Protein AF-A0A453BN92-F1 (afdb_monomer_lite)

Structure (mmCIF, N/CA/C/O backbone):
data_AF-A0A453BN92-F1
#
_entry.id   AF-A0A453BN92-F1
#
loop_
_atom_site.group_PDB
_atom_site.id
_atom_site.type_symbol
_atom_site.label_atom_id
_atom_site.label_alt_id
_atom_site.label_comp_id
_atom_site.label_asym_id
_atom_site.label_entity_id
_atom_site.label_seq_id
_atom_site.pdbx_PDB_ins_code
_atom_site.Cartn_x
_atom_site.Cartn_y
_atom_site.Cartn_z
_atom_site.occupancy
_atom_site.B_iso_or_equiv
_atom_site.auth_seq_id
_atom_site.auth_comp_id
_atom_site.auth_asym_id
_atom_site.auth_atom_id
_atom_site.pdbx_PDB_model_num
ATOM 1 N N . MET A 1 1 ? 20.334 33.290 65.536 1.00 35.78 1 MET A N 1
ATOM 2 C CA . MET A 1 1 ? 21.584 33.692 64.853 1.00 35.78 1 MET A CA 1
ATOM 3 C C . MET A 1 1 ? 21.416 33.278 63.390 1.00 35.78 1 MET A C 1
ATOM 5 O O . MET A 1 1 ? 21.420 32.090 63.127 1.00 35.78 1 MET A O 1
ATOM 9 N N . LEU A 1 2 ? 20.754 34.119 62.585 1.00 35.25 2 LEU A N 1
ATOM 10 C CA . LEU A 1 2 ? 21.322 35.122 61.655 1.00 35.25 2 LEU A CA 1
ATOM 11 C C . LEU A 1 2 ? 21.732 34.510 60.296 1.00 35.25 2 LEU A C 1
ATOM 13 O O . LEU A 1 2 ? 22.733 33.810 60.218 1.00 35.25 2 LEU A O 1
ATOM 17 N N . GLN A 1 3 ? 20.969 34.823 59.237 1.00 43.06 3 GLN A N 1
ATOM 18 C CA . GLN A 1 3 ? 21.513 34.943 57.869 1.00 43.06 3 GLN A CA 1
ATOM 19 C C . GLN A 1 3 ? 22.319 36.257 57.759 1.00 43.06 3 GLN A C 1
ATOM 21 O O . GLN A 1 3 ? 22.113 37.130 58.613 1.00 43.06 3 GLN A O 1
ATOM 26 N N . PRO A 1 4 ? 23.214 36.435 56.757 1.00 55.16 4 PRO A N 1
ATOM 27 C CA . PRO A 1 4 ? 22.793 37.184 55.550 1.00 55.16 4 PRO A CA 1
ATOM 28 C C . PRO A 1 4 ? 23.533 36.886 54.207 1.00 55.16 4 PRO A C 1
ATOM 30 O O . PRO A 1 4 ? 24.729 36.621 54.170 1.00 55.16 4 PRO A O 1
ATOM 33 N N . GLU A 1 5 ? 22.767 36.972 53.110 1.00 37.72 5 GLU A N 1
ATOM 34 C CA . GLU A 1 5 ? 22.917 37.763 51.858 1.00 37.72 5 GLU A CA 1
ATOM 35 C C . GLU A 1 5 ? 24.276 38.068 51.144 1.00 37.72 5 GLU A C 1
ATOM 37 O O . GLU A 1 5 ? 25.206 38.642 51.703 1.00 37.72 5 GLU A O 1
ATOM 42 N N . LEU A 1 6 ? 24.202 37.908 49.803 1.00 35.81 6 LEU A N 1
ATOM 43 C CA . LEU A 1 6 ? 24.691 38.759 48.684 1.00 35.81 6 LEU A CA 1
ATOM 44 C C . LEU A 1 6 ? 26.083 38.604 47.985 1.00 35.81 6 LEU A C 1
ATOM 46 O O . LEU A 1 6 ? 27.118 39.059 48.463 1.00 35.81 6 LEU A O 1
ATOM 50 N N . ARG A 1 7 ? 25.976 38.284 46.671 1.00 33.84 7 ARG A N 1
ATOM 51 C CA . ARG A 1 7 ? 26.475 39.017 45.462 1.00 33.84 7 ARG A CA 1
ATOM 52 C C . ARG A 1 7 ? 27.712 38.504 44.679 1.00 33.84 7 ARG A C 1
ATOM 54 O O . ARG A 1 7 ? 28.842 38.677 45.115 1.00 33.84 7 ARG A O 1
ATOM 61 N N . ARG A 1 8 ? 27.482 38.107 43.408 1.00 39.41 8 ARG A N 1
ATOM 62 C CA . ARG A 1 8 ? 28.056 38.626 42.119 1.00 39.41 8 ARG A CA 1
ATOM 63 C C . ARG A 1 8 ? 27.490 37.782 40.949 1.00 39.41 8 ARG A C 1
ATOM 65 O O . ARG A 1 8 ? 27.624 36.572 40.975 1.00 39.41 8 ARG A O 1
ATOM 72 N N . ARG A 1 9 ? 26.602 38.316 40.094 1.00 38.00 9 ARG A N 1
ATOM 73 C CA . ARG A 1 9 ? 26.812 38.999 38.784 1.00 38.00 9 ARG A CA 1
ATOM 74 C C . ARG A 1 9 ? 27.490 38.160 37.678 1.00 38.00 9 ARG A C 1
ATOM 76 O O . ARG A 1 9 ? 28.675 37.882 37.779 1.00 38.00 9 ARG A O 1
ATOM 83 N N . GLY A 1 10 ? 26.741 37.952 36.587 1.00 33.75 10 GLY A N 1
ATOM 84 C CA . GLY A 1 10 ? 27.175 37.584 35.224 1.00 33.75 10 GLY A CA 1
ATOM 85 C C . GLY A 1 10 ? 25.979 36.993 34.455 1.00 33.75 10 GLY A C 1
ATOM 86 O O . GLY A 1 10 ? 25.596 35.875 34.758 1.00 33.75 10 GLY A O 1
ATOM 87 N N . GLN A 1 11 ? 25.132 37.801 33.803 1.00 35.31 11 GLN A N 1
ATOM 88 C CA . GLN A 1 11 ? 25.189 38.248 32.390 1.00 35.31 11 GLN A CA 1
ATOM 89 C C . GLN A 1 11 ? 24.887 37.146 31.354 1.00 35.31 11 GLN A C 1
ATOM 91 O O . GLN A 1 11 ? 25.507 36.092 31.378 1.00 35.31 11 GLN A O 1
ATOM 96 N N . GLY A 1 12 ? 23.954 37.460 30.445 1.00 31.89 12 GLY A N 1
ATOM 97 C CA . GLY A 1 12 ? 23.471 36.641 29.325 1.00 31.89 12 GLY A CA 1
ATOM 98 C C . GLY A 1 12 ? 21.942 36.714 29.245 1.00 31.89 12 GLY A C 1
ATOM 99 O O . GLY A 1 12 ? 21.264 35.838 29.762 1.00 31.89 12 GLY A O 1
ATOM 100 N N . GLU A 1 13 ? 21.368 37.895 29.000 1.00 37.66 13 GLU A N 1
ATOM 101 C CA . GLU A 1 13 ? 20.786 38.250 27.689 1.00 37.66 13 GLU A CA 1
ATOM 102 C C . GLU A 1 13 ? 19.809 37.184 27.180 1.00 37.66 13 GLU A C 1
ATOM 104 O O . GLU A 1 13 ? 20.194 36.134 26.676 1.00 37.66 13 GLU A O 1
ATOM 109 N N . GLY A 1 14 ? 18.519 37.474 27.369 1.00 32.84 14 GLY A N 1
ATOM 110 C CA . GLY A 1 14 ? 17.450 36.748 26.714 1.00 32.84 14 GLY A CA 1
ATOM 111 C C . GLY A 1 14 ? 17.424 37.129 25.244 1.00 32.84 14 GLY A C 1
ATOM 112 O O . GLY A 1 14 ? 17.328 38.313 24.923 1.00 32.84 14 GLY A O 1
ATOM 113 N N . ASP A 1 15 ? 17.472 36.118 24.388 1.00 30.86 15 ASP A N 1
ATOM 114 C CA . ASP A 1 15 ? 17.005 36.237 23.020 1.00 30.86 15 ASP A CA 1
ATOM 115 C C . ASP A 1 15 ? 15.709 35.438 22.902 1.00 30.86 15 ASP A C 1
ATOM 117 O O . ASP A 1 15 ? 15.638 34.237 23.186 1.00 30.86 15 ASP A O 1
ATOM 121 N N . ALA A 1 16 ? 14.651 36.174 22.598 1.00 34.38 16 ALA A N 1
ATOM 122 C CA . ALA A 1 16 ? 13.321 35.667 22.378 1.00 34.38 16 ALA A CA 1
ATOM 123 C C . ALA A 1 16 ? 13.129 35.512 20.873 1.00 34.38 16 ALA A C 1
ATOM 125 O O . ALA A 1 16 ? 13.230 36.483 20.134 1.00 34.38 16 ALA A O 1
ATOM 126 N N . GLY A 1 17 ? 12.719 34.318 20.454 1.00 31.55 17 GLY A N 1
ATOM 127 C CA . GLY A 1 17 ? 11.915 34.162 19.248 1.00 31.55 17 GLY A CA 1
ATOM 128 C C . GLY A 1 17 ? 12.678 33.836 17.969 1.00 31.55 17 GLY A C 1
ATOM 129 O O . GLY A 1 17 ? 13.011 34.710 17.185 1.00 31.55 17 GLY A O 1
ATOM 130 N N . ALA A 1 18 ? 12.765 32.540 17.684 1.00 28.27 18 ALA A N 1
ATOM 131 C CA . ALA A 1 18 ? 12.555 32.007 16.342 1.00 28.27 18 ALA A CA 1
ATOM 132 C C . ALA A 1 18 ? 12.118 30.545 16.494 1.00 28.27 18 ALA A C 1
ATOM 134 O O . ALA A 1 18 ? 12.933 29.629 16.558 1.00 28.27 18 ALA A O 1
ATOM 135 N N . SER A 1 19 ? 10.810 30.328 16.646 1.00 30.02 19 SER A N 1
ATOM 136 C CA . SER A 1 19 ? 10.238 29.009 16.385 1.00 30.02 19 SER A CA 1
ATOM 137 C C . SER A 1 19 ? 10.061 28.909 14.875 1.00 30.02 19 SER A C 1
ATOM 139 O O . SER A 1 19 ? 9.060 29.358 14.323 1.00 30.02 19 SER A O 1
ATOM 141 N N . ASP A 1 20 ? 11.070 28.363 14.198 1.00 27.94 20 ASP A N 1
ATOM 142 C CA . ASP A 1 20 ? 10.911 27.901 12.825 1.00 27.94 20 ASP A CA 1
ATOM 143 C C . ASP A 1 20 ? 9.974 26.693 12.854 1.00 27.94 20 ASP A C 1
ATOM 145 O O . ASP A 1 20 ? 10.359 25.551 13.114 1.00 27.94 20 ASP A O 1
ATOM 149 N N . GLY A 1 21 ? 8.693 26.984 12.634 1.00 29.22 21 GLY A N 1
ATOM 150 C CA . GLY A 1 21 ? 7.689 26.002 12.279 1.00 29.22 21 GLY A CA 1
ATOM 151 C C . GLY A 1 21 ? 8.061 25.382 10.939 1.00 29.22 21 GLY A C 1
ATOM 152 O O . GLY A 1 21 ? 7.652 25.863 9.885 1.00 29.22 21 GLY A O 1
ATOM 153 N N . ALA A 1 22 ? 8.827 24.294 10.982 1.00 29.44 22 ALA A N 1
ATOM 154 C CA . ALA A 1 22 ? 8.899 23.349 9.883 1.00 29.44 22 ALA A CA 1
ATOM 155 C C . ALA A 1 22 ? 7.505 22.724 9.737 1.00 29.44 22 ALA A C 1
ATOM 157 O O . ALA A 1 22 ? 7.140 21.795 10.457 1.00 29.44 22 ALA A O 1
ATOM 158 N N . GLY A 1 23 ? 6.699 23.326 8.861 1.00 27.70 23 GLY A N 1
ATOM 159 C CA . GLY A 1 23 ? 5.347 22.892 8.556 1.00 27.70 23 GLY A CA 1
ATOM 160 C C . GLY A 1 23 ? 5.319 21.410 8.205 1.00 27.70 23 GLY A C 1
ATOM 161 O O . GLY A 1 23 ? 6.049 20.947 7.326 1.00 27.70 23 GLY A O 1
ATOM 162 N N . SER A 1 24 ? 4.463 20.673 8.907 1.00 31.78 24 SER A N 1
ATOM 163 C CA . SER A 1 24 ? 4.073 19.315 8.552 1.00 31.78 24 SER A CA 1
ATOM 164 C C . SER A 1 24 ? 3.681 19.275 7.068 1.00 31.78 24 SER A C 1
ATOM 166 O O . SER A 1 24 ? 2.954 20.167 6.619 1.00 31.78 24 SER A O 1
ATOM 168 N N . PRO A 1 25 ? 4.137 18.284 6.281 1.00 40.53 25 PRO A N 1
ATOM 169 C CA . PRO A 1 25 ? 3.793 18.193 4.872 1.00 40.53 25 PRO A CA 1
ATOM 170 C C . PRO A 1 25 ? 2.322 17.787 4.765 1.00 40.53 25 PRO A C 1
ATOM 172 O O . PRO A 1 25 ? 1.979 16.607 4.774 1.00 40.53 25 PRO A O 1
ATOM 175 N N . GLN A 1 26 ? 1.441 18.782 4.711 1.00 43.69 26 GLN A N 1
ATOM 176 C CA . GLN A 1 26 ? 0.034 18.589 4.397 1.00 43.69 26 GLN A CA 1
ATOM 177 C C . GLN A 1 26 ? -0.040 18.019 2.977 1.00 43.69 26 GLN A C 1
ATOM 179 O O . GLN A 1 26 ? 0.439 18.638 2.022 1.00 43.69 26 GLN A O 1
ATOM 184 N N . GLY A 1 27 ? -0.581 16.806 2.839 1.00 45.44 27 GLY A N 1
ATOM 185 C CA . GLY A 1 27 ? -0.797 16.169 1.543 1.00 45.44 27 GLY A CA 1
ATOM 186 C C . GLY A 1 27 ? -1.647 17.085 0.668 1.00 45.44 27 GLY A C 1
ATOM 187 O O . GLY A 1 27 ? -2.802 17.357 0.981 1.00 45.44 27 GLY A O 1
ATOM 188 N N . SER A 1 28 ? -1.064 17.626 -0.402 1.00 46.69 28 SER A N 1
ATOM 189 C CA . SER A 1 28 ? -1.785 18.565 -1.258 1.00 46.69 28 SER A CA 1
ATOM 190 C C . SER A 1 28 ? -2.970 17.858 -1.942 1.00 46.69 28 SER A C 1
ATOM 192 O O . SER A 1 28 ? -2.826 16.697 -2.346 1.00 46.69 28 SER A O 1
ATOM 194 N N . PRO A 1 29 ? -4.109 18.541 -2.171 1.00 53.50 29 PRO A N 1
ATOM 195 C CA . PRO A 1 29 ? -5.254 17.989 -2.912 1.00 53.50 29 PRO A CA 1
ATOM 196 C C . PRO A 1 29 ? -4.892 17.396 -4.289 1.00 53.50 29 PRO A C 1
ATOM 198 O O . PRO A 1 29 ? -5.576 16.513 -4.806 1.00 53.50 29 PRO A O 1
ATOM 201 N N . GLU A 1 30 ? -3.786 17.853 -4.880 1.00 54.09 30 GLU A N 1
ATOM 202 C CA . GLU A 1 30 ? -3.207 17.325 -6.120 1.00 54.09 30 GLU A CA 1
ATOM 203 C C . GLU A 1 30 ? -2.671 15.891 -5.982 1.00 54.09 30 GLU A C 1
ATOM 205 O O . GLU A 1 30 ? -2.790 15.091 -6.909 1.00 54.09 30 GLU A O 1
ATOM 210 N N . THR A 1 31 ? -2.116 15.529 -4.824 1.00 53.25 31 THR A N 1
ATOM 211 C CA . THR A 1 31 ? -1.597 14.175 -4.567 1.00 53.25 31 THR A CA 1
ATOM 212 C C . THR A 1 31 ? -2.736 13.159 -4.564 1.00 53.25 31 THR A C 1
ATOM 214 O O . THR A 1 31 ? -2.644 12.121 -5.217 1.00 53.25 31 THR A O 1
ATOM 217 N N . ILE A 1 32 ? -3.851 13.500 -3.918 1.00 54.31 32 ILE A N 1
ATOM 218 C CA . ILE A 1 32 ? -5.050 12.658 -3.843 1.00 54.31 32 ILE A CA 1
ATOM 219 C C . ILE A 1 32 ? -5.653 12.443 -5.238 1.00 54.31 32 ILE A C 1
ATOM 221 O O . ILE A 1 32 ? -5.944 11.311 -5.625 1.00 54.31 32 ILE A O 1
ATOM 225 N N . LYS A 1 33 ? -5.764 13.509 -6.044 1.00 53.19 33 LYS A N 1
ATOM 226 C CA . LYS A 1 33 ? -6.227 13.403 -7.438 1.00 53.19 33 LYS A CA 1
ATOM 227 C C . LYS A 1 33 ? -5.336 12.489 -8.281 1.00 53.19 33 LYS A C 1
ATOM 229 O O . LYS A 1 33 ? -5.859 11.713 -9.076 1.00 53.19 33 LYS A O 1
ATOM 234 N N . ARG A 1 34 ? -4.011 12.548 -8.102 1.00 57.41 34 ARG A N 1
ATOM 235 C CA . ARG A 1 34 ? -3.052 11.686 -8.819 1.00 57.41 34 ARG A CA 1
ATOM 236 C C . ARG A 1 34 ? -3.165 10.225 -8.404 1.00 57.41 34 ARG A C 1
ATOM 238 O O . ARG A 1 34 ? -3.180 9.361 -9.271 1.00 57.41 34 ARG A O 1
ATOM 245 N N . VAL A 1 35 ? -3.302 9.958 -7.108 1.00 53.66 35 VAL A N 1
ATOM 246 C CA . VAL A 1 35 ? -3.518 8.608 -6.564 1.00 53.66 35 VAL A CA 1
ATOM 247 C C . VAL A 1 35 ? -4.820 8.011 -7.094 1.00 53.66 35 VAL A C 1
ATOM 249 O O . VAL A 1 35 ? -4.825 6.895 -7.600 1.00 53.66 35 VAL A O 1
ATOM 252 N N . ARG A 1 36 ? -5.913 8.780 -7.068 1.00 56.66 36 ARG A N 1
ATOM 253 C CA . ARG A 1 36 ? -7.206 8.359 -7.622 1.00 56.66 36 ARG A CA 1
ATOM 254 C C . ARG A 1 36 ? -7.150 8.127 -9.129 1.00 56.66 36 ARG A C 1
ATOM 256 O O . ARG A 1 36 ? -7.802 7.212 -9.622 1.00 56.66 36 ARG A O 1
ATOM 263 N N . GLY A 1 37 ? -6.381 8.955 -9.838 1.00 52.44 37 GLY A N 1
ATOM 264 C CA . GLY A 1 37 ? -6.031 8.731 -11.233 1.00 52.44 37 GLY A CA 1
ATOM 265 C C . GLY A 1 37 ? -5.390 7.360 -11.396 1.00 52.44 37 GLY A C 1
ATOM 266 O O . GLY A 1 37 ? -5.964 6.518 -12.059 1.00 52.44 37 GLY A O 1
ATOM 267 N N . LEU A 1 38 ? -4.273 7.107 -10.713 1.00 53.03 38 LEU A N 1
ATOM 268 C CA . LEU A 1 38 ? -3.477 5.880 -10.835 1.00 53.03 38 LEU A CA 1
ATOM 269 C C . LEU A 1 38 ? -4.205 4.585 -10.432 1.00 53.03 38 LEU A C 1
ATOM 271 O O . LEU A 1 38 ? -3.872 3.538 -10.973 1.00 53.03 38 LEU A O 1
ATOM 275 N N . LEU A 1 39 ? -5.164 4.639 -9.502 1.00 53.62 39 LEU A N 1
ATOM 276 C CA . LEU A 1 39 ? -5.759 3.440 -8.890 1.00 53.62 39 LEU A CA 1
ATOM 277 C C . LEU A 1 39 ? -7.108 2.990 -9.478 1.00 53.62 39 LEU A C 1
ATOM 279 O O . LEU A 1 39 ? -7.603 1.933 -9.095 1.00 53.62 39 LEU A O 1
ATOM 283 N N . GLY A 1 40 ? -7.704 3.740 -10.412 1.00 40.69 40 GLY A N 1
ATOM 284 C CA . GLY A 1 40 ? -8.964 3.358 -11.065 1.00 40.69 40 GLY A CA 1
ATOM 285 C C . GLY A 1 40 ? -10.187 3.296 -10.125 1.00 40.69 40 GLY A C 1
ATOM 286 O O . GLY A 1 40 ? -10.098 3.231 -8.901 1.00 40.69 40 GLY A O 1
ATOM 287 N N . ARG A 1 41 ? -11.403 3.359 -10.687 1.00 37.47 41 ARG A N 1
ATOM 288 C CA . ARG A 1 41 ? -12.649 3.261 -9.901 1.00 37.47 41 ARG A CA 1
ATOM 289 C C . ARG A 1 41 ? -12.980 1.793 -9.626 1.00 37.47 41 ARG A C 1
ATOM 291 O O . ARG A 1 41 ? -13.574 1.141 -10.483 1.00 37.47 41 ARG A O 1
ATOM 298 N N . SER A 1 42 ? -12.678 1.300 -8.426 1.00 37.19 42 SER A N 1
ATOM 299 C CA . SER A 1 42 ? -13.239 0.029 -7.957 1.00 37.19 42 SER A CA 1
ATOM 300 C C . SER A 1 42 ? -14.762 0.171 -7.811 1.00 37.19 42 SER A C 1
ATOM 302 O O . SER A 1 42 ? -15.259 1.057 -7.108 1.00 37.19 42 SER A O 1
ATOM 304 N N . ARG A 1 43 ? -15.532 -0.636 -8.552 1.00 34.03 43 ARG A N 1
ATOM 305 C CA . ARG A 1 43 ? -16.993 -0.684 -8.409 1.00 34.03 43 ARG A CA 1
ATOM 306 C C . ARG A 1 43 ? -17.315 -1.356 -7.077 1.00 34.03 43 ARG A C 1
ATOM 308 O O . ARG A 1 43 ? -16.850 -2.458 -6.821 1.00 34.03 43 ARG A O 1
ATOM 315 N N . ARG A 1 44 ? -18.148 -0.702 -6.261 1.00 32.06 44 ARG A N 1
ATOM 316 C CA . ARG A 1 44 ? -18.657 -1.239 -4.992 1.00 32.06 44 ARG A CA 1
ATOM 317 C C . ARG A 1 44 ? -19.319 -2.602 -5.215 1.00 32.06 44 ARG A C 1
ATOM 319 O O . ARG A 1 44 ? -20.358 -2.672 -5.871 1.00 32.06 44 ARG A O 1
ATOM 326 N N . GLN A 1 45 ? -18.769 -3.647 -4.608 1.00 25.70 45 GLN A N 1
ATOM 327 C CA . GLN A 1 45 ? -19.500 -4.873 -4.313 1.00 25.70 45 GLN A CA 1
ATOM 328 C C . GLN A 1 45 ? -19.075 -5.358 -2.917 1.00 25.70 45 GLN A C 1
ATOM 330 O O . GLN A 1 45 ? -17.876 -5.438 -2.660 1.00 25.70 45 GLN A O 1
ATOM 335 N N . PRO A 1 46 ? -20.018 -5.599 -1.987 1.00 32.06 46 PRO A N 1
ATOM 336 C CA . PRO A 1 46 ? -19.690 -6.071 -0.643 1.00 32.06 46 PRO A CA 1
ATOM 337 C C . PRO A 1 46 ? -19.192 -7.527 -0.687 1.00 32.06 46 PRO A C 1
ATOM 339 O O . PRO A 1 46 ? -19.578 -8.272 -1.596 1.00 32.06 46 PRO A O 1
ATOM 342 N N . PRO A 1 47 ? -18.361 -7.965 0.277 1.00 36.56 47 PRO A N 1
ATOM 343 C CA . PRO A 1 47 ? -17.724 -9.270 0.211 1.00 36.56 47 PRO A CA 1
ATOM 344 C C . PRO A 1 47 ? -18.737 -10.381 0.516 1.00 36.56 47 PRO A C 1
ATOM 346 O O . PRO A 1 47 ? -19.224 -10.524 1.636 1.00 36.56 47 PRO A O 1
ATOM 349 N N . HIS A 1 48 ? -19.026 -11.217 -0.482 1.00 30.42 48 HIS A N 1
ATOM 350 C CA . HIS A 1 48 ? -19.696 -12.500 -0.290 1.00 30.42 48 HIS A CA 1
ATOM 351 C C . HIS A 1 48 ? -18.815 -13.650 -0.804 1.00 30.42 48 HIS A C 1
ATOM 353 O O . HIS A 1 48 ? -18.744 -13.891 -2.003 1.00 30.42 48 HIS A O 1
ATOM 359 N N . ARG A 1 49 ? -18.266 -14.407 0.164 1.00 28.66 49 ARG A N 1
ATOM 360 C CA . ARG A 1 49 ? -17.721 -15.785 0.107 1.00 28.66 49 ARG A CA 1
ATOM 361 C C . ARG A 1 49 ? -16.438 -16.061 -0.707 1.00 28.66 49 ARG A C 1
ATOM 363 O O . ARG A 1 49 ? -16.134 -15.358 -1.661 1.00 28.66 49 ARG A O 1
ATOM 370 N N . PRO A 1 50 ? -15.668 -17.097 -0.298 1.00 30.03 50 PRO A N 1
ATOM 371 C CA . PRO A 1 50 ? -14.263 -17.228 -0.658 1.00 30.03 50 PRO A CA 1
ATOM 372 C C . PRO A 1 50 ? -14.112 -17.768 -2.079 1.00 30.03 50 PRO A C 1
ATOM 374 O O . PRO A 1 50 ? -14.607 -18.850 -2.407 1.00 30.03 50 PRO A O 1
ATOM 377 N N . ALA A 1 51 ? -13.399 -17.016 -2.914 1.00 30.89 51 ALA A N 1
ATOM 378 C CA . ALA A 1 51 ? -12.882 -17.524 -4.171 1.00 30.89 51 ALA A CA 1
ATOM 379 C C . ALA A 1 51 ? -11.712 -18.466 -3.863 1.00 30.89 51 ALA A C 1
ATOM 381 O O . ALA A 1 51 ? -10.772 -18.121 -3.152 1.00 30.89 51 ALA A O 1
ATOM 382 N N . GLN A 1 52 ? -11.825 -19.687 -4.370 1.00 26.19 52 GLN A N 1
ATOM 383 C CA . GLN A 1 52 ? -10.832 -20.740 -4.237 1.00 26.19 52 GLN A CA 1
ATOM 384 C C . GLN A 1 52 ? -9.502 -20.283 -4.847 1.00 26.19 52 GLN A C 1
ATOM 386 O O . GLN A 1 52 ? -9.462 -19.802 -5.978 1.00 26.19 52 GLN A O 1
ATOM 391 N N . ASN A 1 53 ? -8.427 -20.462 -4.080 1.00 31.14 53 ASN A N 1
ATOM 392 C CA . ASN A 1 53 ? -7.049 -20.250 -4.502 1.00 31.14 53 ASN A CA 1
ATOM 393 C C . ASN A 1 53 ? -6.762 -20.971 -5.827 1.00 31.14 53 ASN A C 1
ATOM 395 O O . ASN A 1 53 ? -6.752 -22.201 -5.880 1.00 31.14 53 ASN A O 1
ATOM 399 N N . ALA A 1 54 ? -6.454 -20.199 -6.867 1.00 26.81 54 ALA A N 1
ATOM 400 C CA . ALA A 1 54 ? -5.747 -20.672 -8.047 1.00 26.81 54 ALA A CA 1
ATOM 401 C C . ALA A 1 54 ? -4.377 -19.982 -8.074 1.00 26.81 54 ALA A C 1
ATOM 403 O O . ALA A 1 54 ? -4.273 -18.769 -7.904 1.00 26.81 54 ALA A O 1
ATOM 404 N N . GLY A 1 55 ? -3.331 -20.799 -8.176 1.00 27.27 55 GLY A N 1
ATOM 405 C CA . GLY A 1 55 ? -1.958 -20.460 -7.833 1.00 27.27 55 GLY A CA 1
ATOM 406 C C . GLY A 1 55 ? -1.351 -19.280 -8.588 1.00 27.27 55 GLY A C 1
ATOM 407 O O . GLY A 1 55 ? -1.454 -19.171 -9.803 1.00 27.27 55 GLY A O 1
ATOM 408 N N . LEU A 1 56 ? -0.592 -18.480 -7.844 1.00 30.77 56 LEU A N 1
ATOM 409 C CA . LEU A 1 56 ? 0.522 -17.695 -8.367 1.00 30.77 56 LEU A CA 1
ATOM 410 C C . LEU A 1 56 ? 1.741 -17.937 -7.469 1.00 30.77 56 LEU A C 1
ATOM 412 O O . LEU A 1 56 ? 2.260 -17.046 -6.806 1.00 30.77 56 LEU A O 1
ATOM 416 N N . ALA A 1 57 ? 2.178 -19.196 -7.435 1.00 27.50 57 ALA A N 1
ATOM 417 C CA . ALA A 1 57 ? 3.558 -19.531 -7.130 1.00 27.50 57 ALA A CA 1
ATOM 418 C C . ALA A 1 57 ? 4.281 -19.666 -8.475 1.00 27.50 57 ALA A C 1
ATOM 420 O O . ALA A 1 57 ? 3.885 -20.483 -9.299 1.00 27.50 57 ALA A O 1
ATOM 421 N N . GLN A 1 58 ? 5.320 -18.853 -8.676 1.00 27.38 58 GLN A N 1
ATOM 422 C CA . GLN A 1 58 ? 6.290 -18.970 -9.771 1.00 27.38 58 GLN A CA 1
ATOM 423 C C . GLN A 1 58 ? 5.687 -18.884 -11.185 1.00 27.38 58 GLN A C 1
ATOM 425 O O . GLN A 1 58 ? 5.726 -19.833 -11.960 1.00 27.38 58 GLN A O 1
ATOM 430 N N . GLY A 1 59 ? 5.170 -17.707 -11.548 1.00 25.97 59 GLY A N 1
ATOM 431 C CA . GLY A 1 59 ? 5.073 -17.348 -12.960 1.00 25.97 59 GLY A CA 1
A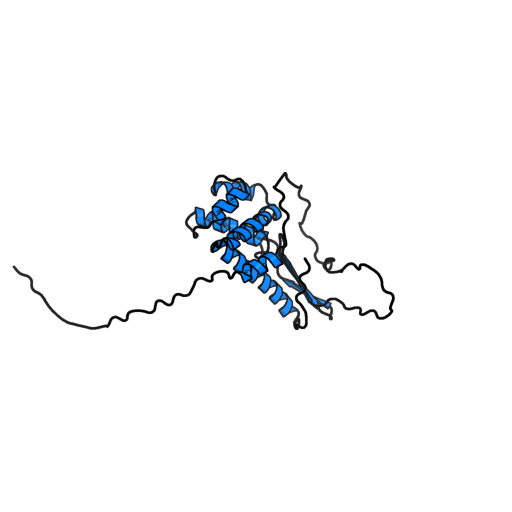TOM 432 C C . GLY A 1 59 ? 6.480 -17.109 -13.500 1.00 25.97 59 GLY A C 1
ATOM 433 O O . GLY A 1 59 ? 7.183 -16.217 -13.023 1.00 25.97 59 GLY A O 1
ATOM 434 N N . ASP A 1 60 ? 6.905 -17.934 -14.447 1.00 25.48 60 ASP A N 1
ATOM 435 C CA . ASP A 1 60 ? 8.104 -17.709 -15.240 1.00 25.48 60 ASP A CA 1
ATOM 436 C C . ASP A 1 60 ? 7.883 -16.431 -16.071 1.00 25.48 60 ASP A C 1
ATOM 438 O O . ASP A 1 60 ? 7.211 -16.443 -17.096 1.00 25.48 60 ASP A O 1
ATOM 442 N N . PHE A 1 61 ? 8.380 -15.285 -15.593 1.00 33.28 61 PHE A N 1
ATOM 443 C CA . PHE A 1 61 ? 8.348 -14.007 -16.327 1.00 33.28 61 PHE A CA 1
ATOM 444 C C . PHE A 1 61 ? 9.456 -13.956 -17.402 1.00 33.28 61 PHE A C 1
ATOM 446 O O . PHE A 1 61 ? 10.074 -12.912 -17.614 1.00 33.28 61 PHE A O 1
ATOM 453 N N . SER A 1 62 ? 9.765 -15.104 -18.015 1.00 26.09 62 SER A N 1
ATOM 454 C CA . SER A 1 62 ? 10.675 -15.262 -19.155 1.00 26.09 62 SER A CA 1
ATOM 455 C C . SER A 1 62 ? 9.984 -14.953 -20.492 1.00 26.09 62 SER A C 1
ATOM 457 O O . SER A 1 62 ? 10.658 -14.702 -21.490 1.00 26.09 62 SER A O 1
ATOM 459 N N . GLU A 1 63 ? 8.650 -14.892 -20.500 1.00 27.47 63 GLU A N 1
ATOM 460 C CA . GLU A 1 63 ? 7.842 -14.416 -21.622 1.00 27.47 63 GLU A CA 1
ATOM 461 C C . GLU A 1 63 ? 7.591 -12.900 -21.470 1.00 27.47 63 GLU A C 1
ATOM 463 O O . GLU A 1 63 ? 7.146 -12.456 -20.403 1.00 27.47 63 GLU A O 1
ATOM 468 N N . PRO A 1 64 ? 7.868 -12.071 -22.497 1.00 29.42 64 PRO A N 1
ATOM 469 C CA . PRO A 1 64 ? 7.587 -10.641 -22.438 1.00 29.42 64 PRO A CA 1
ATOM 470 C C . PRO A 1 64 ? 6.092 -10.439 -22.188 1.00 29.42 64 PRO A C 1
ATOM 472 O O . PRO A 1 64 ? 5.273 -11.013 -22.902 1.00 29.42 64 PRO A O 1
ATOM 475 N N . CYS A 1 65 ? 5.741 -9.626 -21.183 1.00 29.38 65 CYS A N 1
ATOM 476 C CA . CYS A 1 65 ? 4.362 -9.273 -20.842 1.00 29.38 65 CYS A CA 1
ATOM 477 C C . CYS A 1 65 ? 3.510 -9.069 -22.109 1.00 29.38 65 CYS A C 1
ATOM 479 O O . CYS A 1 65 ? 3.620 -8.037 -22.773 1.00 29.38 65 CYS A O 1
ATOM 481 N N . GLU A 1 66 ? 2.608 -10.012 -22.411 1.00 32.31 66 GLU A N 1
ATOM 482 C CA . GLU A 1 66 ? 1.627 -9.880 -23.503 1.00 32.31 66 GLU A CA 1
ATOM 483 C C . GLU A 1 66 ? 0.739 -8.626 -23.347 1.00 32.31 66 GLU A C 1
ATOM 485 O O . GLU A 1 66 ? 0.125 -8.163 -24.307 1.00 32.31 66 GLU A O 1
ATOM 490 N N . ALA A 1 67 ? 0.740 -8.003 -22.164 1.00 35.25 67 ALA A N 1
ATOM 491 C CA . ALA A 1 67 ? -0.053 -6.835 -21.795 1.00 35.25 67 ALA A CA 1
ATOM 492 C C . ALA A 1 67 ? 0.298 -5.509 -22.515 1.00 35.25 67 ALA A C 1
ATOM 494 O O . ALA A 1 67 ? -0.336 -4.495 -22.236 1.00 35.25 67 ALA A O 1
ATOM 495 N N . VAL A 1 68 ? 1.253 -5.481 -23.457 1.00 35.78 68 VAL A N 1
ATOM 496 C CA . VAL A 1 68 ? 1.482 -4.318 -24.350 1.00 35.78 68 VAL A CA 1
ATOM 497 C C . VAL A 1 68 ? 1.416 -4.711 -25.836 1.00 35.78 68 VAL A C 1
ATOM 499 O O . VAL A 1 68 ? 2.035 -4.091 -26.697 1.00 35.78 68 VAL A O 1
ATOM 502 N N . ARG A 1 69 ? 0.625 -5.727 -26.204 1.00 30.92 69 ARG A N 1
ATOM 503 C CA . ARG A 1 69 ? 0.104 -5.824 -27.579 1.00 30.92 69 ARG A CA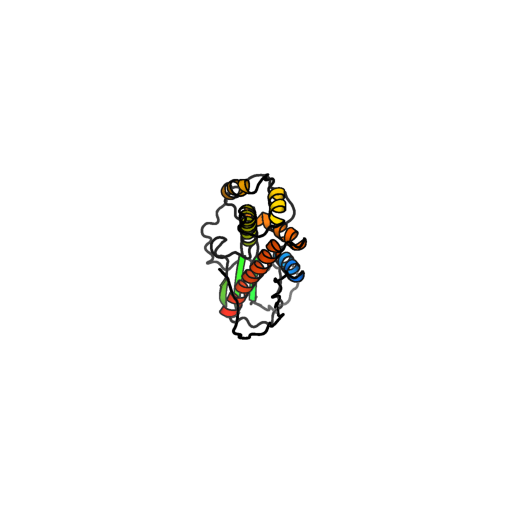 1
ATOM 504 C C . ARG A 1 69 ? -1.265 -5.164 -27.627 1.00 30.92 69 ARG A C 1
ATOM 506 O O . ARG A 1 69 ? -2.284 -5.809 -27.438 1.00 30.92 69 ARG A O 1
ATOM 513 N N . GLY A 1 70 ? -1.272 -3.856 -27.890 1.00 29.03 70 GLY A N 1
ATOM 514 C CA . GLY A 1 70 ? -2.494 -3.125 -28.211 1.00 29.03 70 GLY A CA 1
ATOM 515 C C . GLY A 1 70 ? -3.244 -3.831 -29.339 1.00 29.03 70 GLY A C 1
ATOM 516 O O . GLY A 1 70 ? -2.772 -3.902 -30.477 1.00 29.03 70 GLY A O 1
ATOM 517 N N . GLU A 1 71 ? -4.396 -4.397 -29.005 1.00 29.58 71 GLU A N 1
ATOM 518 C CA . GLU A 1 71 ? -5.226 -5.121 -29.948 1.00 29.58 71 GLU A CA 1
ATOM 519 C C . GLU A 1 71 ? -5.924 -4.121 -30.875 1.00 29.58 71 GLU A C 1
ATOM 521 O O . GLU A 1 71 ? -6.613 -3.191 -30.449 1.00 29.58 71 GLU A O 1
ATOM 526 N N . ARG A 1 72 ? -5.687 -4.286 -32.179 1.00 38.25 72 ARG A N 1
ATOM 527 C CA . ARG A 1 72 ? -6.276 -3.462 -33.236 1.00 38.25 72 ARG A CA 1
ATOM 528 C C . ARG A 1 72 ? -7.803 -3.532 -33.177 1.00 38.25 72 ARG A C 1
ATOM 530 O O . ARG A 1 72 ? -8.373 -4.620 -33.199 1.00 38.25 72 ARG A O 1
ATOM 537 N N . ARG A 1 73 ? -8.474 -2.389 -33.338 1.00 35.81 73 ARG A N 1
ATOM 538 C CA . ARG A 1 73 ? -9.827 -2.343 -33.916 1.00 35.81 73 ARG A CA 1
ATOM 539 C C . ARG A 1 73 ? -9.872 -1.432 -35.144 1.00 35.81 73 ARG A C 1
ATOM 541 O O . ARG A 1 73 ? -9.914 -0.220 -35.018 1.00 35.81 73 ARG A O 1
ATOM 548 N N . GLY A 1 74 ? -9.919 -2.075 -36.315 1.00 29.56 74 GLY A N 1
ATOM 549 C CA . GLY A 1 74 ? -10.745 -1.666 -37.460 1.00 29.56 74 GLY A CA 1
ATOM 550 C C . GLY A 1 74 ? -10.231 -0.594 -38.435 1.00 29.56 74 GLY A C 1
ATOM 551 O O . GLY A 1 74 ? -10.354 0.590 -38.171 1.00 29.56 74 GLY A O 1
ATOM 552 N N . GLY A 1 75 ? -9.852 -1.046 -39.641 1.00 31.12 75 GLY A N 1
ATOM 553 C CA . GLY A 1 75 ? -10.312 -0.455 -40.912 1.00 31.12 75 GLY A CA 1
ATOM 554 C C . GLY A 1 75 ? -9.492 0.674 -41.548 1.00 31.12 75 GLY A C 1
ATOM 555 O O . GLY A 1 75 ? -9.822 1.840 -41.381 1.00 31.12 75 GLY A O 1
ATOM 556 N N . GLY A 1 76 ? -8.516 0.331 -42.398 1.00 27.47 76 GLY A N 1
ATOM 557 C CA . GLY A 1 76 ? -7.905 1.289 -43.329 1.00 27.47 76 GLY A CA 1
ATOM 558 C C . GLY A 1 76 ? -6.691 0.728 -44.069 1.00 27.47 76 GLY A C 1
ATOM 559 O O . GLY A 1 76 ? -5.615 0.591 -43.501 1.00 27.47 76 GLY A O 1
ATOM 560 N N . THR A 1 77 ? -6.875 0.372 -45.338 1.00 37.06 77 THR A N 1
ATOM 561 C CA . THR A 1 77 ? -5.850 -0.100 -46.283 1.00 37.06 77 THR A CA 1
ATOM 562 C C . THR A 1 77 ? -4.835 0.990 -46.641 1.00 37.06 77 THR A C 1
ATOM 564 O O . THR A 1 77 ? -5.206 2.001 -47.230 1.00 37.06 77 THR A O 1
ATOM 567 N N . GLY A 1 78 ? -3.549 0.732 -46.386 1.00 29.66 78 GLY A N 1
ATOM 568 C CA . GLY A 1 78 ? -2.424 1.464 -46.974 1.00 29.66 78 GLY A CA 1
ATOM 569 C C . GLY A 1 78 ? -1.079 0.785 -46.656 1.00 29.66 78 GLY A C 1
ATOM 570 O O . GLY A 1 78 ? -0.846 0.449 -45.494 1.00 29.66 78 GLY A O 1
ATOM 571 N N . PRO A 1 79 ? -0.181 0.550 -47.634 1.00 36.03 79 PRO A N 1
ATOM 572 C CA . PRO A 1 79 ? 1.140 -0.013 -47.389 1.00 36.03 79 PRO A CA 1
ATOM 573 C C . PRO A 1 79 ? 2.100 1.121 -47.007 1.00 36.03 79 PRO A C 1
ATOM 575 O O . PRO A 1 79 ? 2.861 1.625 -47.822 1.00 36.03 79 PRO A O 1
ATOM 578 N N . SER A 1 80 ? 2.038 1.554 -45.754 1.00 36.94 80 SER A N 1
ATOM 579 C CA . SER A 1 80 ? 3.119 2.303 -45.108 1.00 36.94 80 SER A CA 1
ATOM 580 C C . SER A 1 80 ? 3.094 1.920 -43.636 1.00 36.94 80 SER A C 1
ATOM 582 O O . SER A 1 80 ? 2.551 2.613 -42.780 1.00 36.94 80 SER A O 1
ATOM 584 N N . GLY A 1 81 ? 3.554 0.696 -43.373 1.00 31.08 81 GLY A N 1
ATOM 585 C CA . GLY A 1 81 ? 3.641 0.142 -42.033 1.00 31.08 81 GLY A CA 1
ATOM 586 C C . GLY A 1 81 ? 4.767 0.826 -41.277 1.00 31.08 81 GLY A C 1
ATOM 587 O O . GLY A 1 81 ? 5.907 0.368 -41.320 1.00 31.08 81 GLY A O 1
ATOM 588 N N . THR A 1 82 ? 4.454 1.895 -40.551 1.00 35.16 82 THR A N 1
ATOM 589 C CA . THR A 1 82 ? 5.242 2.271 -39.382 1.00 35.16 82 THR A CA 1
ATOM 590 C C . THR A 1 82 ? 5.127 1.123 -38.382 1.00 35.16 82 THR A C 1
ATOM 592 O O . THR A 1 82 ? 4.209 1.039 -37.572 1.00 35.16 82 THR A O 1
ATOM 595 N N . MET A 1 83 ? 6.072 0.187 -38.469 1.00 36.06 83 MET A N 1
ATOM 596 C CA . MET A 1 83 ? 6.357 -0.809 -37.441 1.00 36.06 83 MET A CA 1
ATOM 597 C C . MET A 1 83 ? 6.978 -0.084 -36.239 1.00 36.06 83 MET A C 1
ATOM 599 O O . MET A 1 83 ? 8.145 -0.274 -35.906 1.00 36.06 83 MET A O 1
ATOM 603 N N . GLY A 1 84 ? 6.226 0.835 -35.635 1.00 38.12 84 GLY A N 1
ATOM 604 C CA . GLY A 1 84 ? 6.625 1.488 -34.405 1.00 38.12 84 GLY A CA 1
ATOM 605 C C . GLY A 1 84 ? 6.526 0.456 -33.300 1.00 38.12 84 GLY A C 1
ATOM 606 O O . GLY A 1 84 ? 5.458 0.274 -32.724 1.00 38.12 84 GLY A O 1
ATOM 607 N N . LYS A 1 85 ? 7.625 -0.253 -33.023 1.00 49.59 85 LYS A N 1
ATOM 608 C CA . LYS A 1 85 ? 7.812 -0.866 -31.710 1.00 49.59 85 LYS A CA 1
ATOM 609 C C . LYS A 1 85 ? 7.499 0.240 -30.695 1.00 49.59 85 LYS A C 1
ATOM 611 O O . LYS A 1 85 ? 8.056 1.335 -30.794 1.00 49.59 85 LYS A O 1
ATOM 616 N N . LEU A 1 86 ? 6.536 0.008 -29.807 1.00 53.19 86 LEU A N 1
ATOM 617 C CA . LEU A 1 86 ? 6.347 0.910 -28.678 1.00 53.19 86 LEU A CA 1
ATOM 618 C C . LEU A 1 86 ? 7.698 0.926 -27.948 1.00 53.19 86 LEU A C 1
ATOM 620 O O . LEU A 1 86 ? 8.283 -0.136 -27.754 1.00 53.19 86 LEU A O 1
ATOM 624 N N . HIS A 1 87 ? 8.209 2.104 -27.592 1.00 75.00 87 HIS A N 1
ATOM 625 C CA . HIS A 1 87 ? 9.381 2.275 -26.726 1.00 75.00 87 HIS A CA 1
ATOM 626 C C . HIS A 1 87 ? 8.973 3.185 -25.583 1.00 75.00 87 HIS A C 1
ATOM 628 O O . HIS A 1 87 ? 8.372 4.230 -25.825 1.00 75.00 87 HIS A O 1
ATOM 634 N N . GLY A 1 88 ? 9.251 2.790 -24.347 1.00 85.00 88 GLY A N 1
ATOM 635 C CA . GLY A 1 88 ? 8.771 3.547 -23.200 1.00 85.00 88 GLY A CA 1
ATOM 636 C C . GLY A 1 88 ? 8.793 2.763 -21.903 1.00 85.00 88 GLY A C 1
ATOM 637 O O . GLY A 1 88 ? 9.414 1.707 -21.799 1.00 85.00 88 GLY A O 1
ATOM 638 N N . CYS A 1 89 ? 8.117 3.324 -20.906 1.00 87.69 89 CYS A N 1
ATOM 639 C CA . CYS A 1 89 ? 7.947 2.744 -19.584 1.00 87.69 89 CYS A CA 1
ATOM 640 C C . CYS A 1 89 ? 6.453 2.693 -19.264 1.00 87.69 89 CYS A C 1
ATOM 642 O O . CYS A 1 89 ? 5.761 3.700 -19.392 1.00 87.69 89 CYS A O 1
ATOM 644 N N . VAL A 1 90 ? 5.977 1.539 -18.811 1.00 91.69 90 VAL A N 1
ATOM 645 C CA . VAL A 1 90 ? 4.639 1.347 -18.254 1.00 91.69 90 VAL A CA 1
ATOM 646 C C . VAL A 1 90 ? 4.750 1.152 -16.745 1.00 91.69 90 VAL A C 1
ATOM 648 O O . VAL A 1 90 ? 5.685 0.516 -16.256 1.00 91.69 90 VAL A O 1
ATOM 651 N N . LEU A 1 91 ? 3.800 1.720 -16.006 1.00 93.06 91 LEU A N 1
ATOM 652 C CA . LEU A 1 91 ? 3.610 1.482 -14.581 1.00 93.06 91 LEU A CA 1
ATOM 653 C C . LEU A 1 91 ? 2.239 0.841 -14.393 1.00 93.06 91 LEU A C 1
ATOM 655 O O . LEU A 1 91 ? 1.233 1.414 -14.801 1.00 93.06 91 LEU A O 1
ATOM 659 N N . ILE A 1 92 ? 2.209 -0.320 -13.752 1.00 92.75 92 ILE A N 1
ATOM 660 C CA . ILE A 1 92 ? 0.986 -1.017 -13.365 1.00 92.75 92 ILE A CA 1
ATOM 661 C C . ILE A 1 92 ? 0.879 -0.924 -11.844 1.00 92.75 92 ILE A C 1
ATOM 663 O O . ILE A 1 92 ? 1.82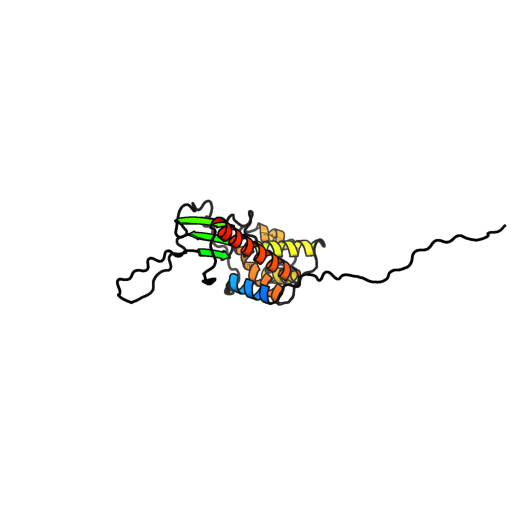7 -1.280 -11.142 1.00 92.75 92 ILE A O 1
ATOM 667 N N . ALA A 1 93 ? -0.265 -0.455 -11.346 1.00 90.38 93 ALA A N 1
ATOM 668 C CA . ALA A 1 93 ? -0.581 -0.376 -9.923 1.00 90.38 93 ALA A CA 1
ATOM 669 C C . ALA A 1 93 ? -1.998 -0.923 -9.684 1.00 90.38 93 ALA A C 1
ATOM 671 O O . ALA A 1 93 ? -2.988 -0.317 -10.081 1.00 90.38 93 ALA A O 1
ATOM 672 N N . GLY A 1 94 ? -2.078 -2.092 -9.056 1.00 91.50 94 GLY A N 1
ATOM 673 C CA . GLY A 1 94 ? -3.312 -2.771 -8.661 1.00 91.50 94 GLY A CA 1
ATOM 674 C C . GLY A 1 94 ? -3.127 -3.376 -7.274 1.00 91.50 94 GLY A C 1
ATOM 675 O O . GLY A 1 94 ? -2.591 -2.718 -6.386 1.00 91.50 94 GLY A O 1
ATOM 676 N N . THR A 1 95 ? -3.497 -4.642 -7.070 1.00 93.31 95 THR A N 1
ATOM 677 C CA . THR A 1 95 ? -3.163 -5.361 -5.823 1.00 93.31 95 THR A CA 1
ATOM 678 C C . THR A 1 95 ? -1.653 -5.408 -5.574 1.00 93.31 95 THR A C 1
ATOM 680 O O . THR A 1 95 ? -1.233 -5.268 -4.432 1.00 93.31 95 THR A O 1
ATOM 683 N N . GLY A 1 96 ? -0.854 -5.559 -6.635 1.00 93.38 96 GLY A N 1
ATOM 684 C CA . GLY A 1 96 ? 0.603 -5.391 -6.641 1.00 93.38 96 GLY A CA 1
ATOM 685 C C . GLY A 1 96 ? 1.027 -4.239 -7.556 1.00 93.38 96 GLY A C 1
ATOM 686 O O . GLY A 1 96 ? 0.178 -3.558 -8.138 1.00 93.38 96 GLY A O 1
ATOM 687 N N . THR A 1 97 ? 2.333 -4.038 -7.714 1.00 93.19 97 THR A N 1
ATOM 688 C CA . THR A 1 97 ? 2.877 -2.947 -8.540 1.00 93.19 97 THR A CA 1
ATOM 689 C C . THR A 1 97 ? 4.062 -3.421 -9.358 1.00 93.19 97 THR A C 1
ATOM 691 O O . THR A 1 97 ? 4.916 -4.116 -8.831 1.00 93.19 97 THR A O 1
ATOM 694 N N . ILE A 1 98 ? 4.180 -2.982 -10.611 1.00 94.75 98 ILE A N 1
ATOM 695 C CA . ILE A 1 98 ? 5.390 -3.180 -11.417 1.00 94.75 98 ILE A CA 1
ATOM 696 C C . ILE A 1 98 ? 5.616 -2.006 -12.373 1.00 94.75 98 ILE A C 1
ATOM 698 O O . ILE A 1 98 ? 4.685 -1.518 -13.010 1.00 94.75 98 ILE A O 1
ATOM 702 N N . ALA A 1 99 ? 6.867 -1.565 -12.493 1.00 94.69 99 ALA A N 1
ATOM 703 C CA . ALA A 1 99 ? 7.324 -0.704 -13.576 1.00 94.69 99 ALA A CA 1
ATOM 704 C C . ALA A 1 99 ? 8.126 -1.543 -14.576 1.00 94.69 99 ALA A C 1
ATOM 706 O O . ALA A 1 99 ? 9.030 -2.283 -14.179 1.00 94.69 99 ALA A O 1
ATOM 707 N N . TYR A 1 100 ? 7.815 -1.416 -15.862 1.00 94.44 100 TYR A N 1
ATOM 708 C CA . TYR A 1 100 ? 8.463 -2.162 -16.938 1.00 94.44 100 TYR A CA 1
ATOM 709 C C . TYR A 1 100 ? 8.774 -1.243 -18.110 1.00 94.44 100 TYR A C 1
ATOM 711 O O . TYR A 1 100 ? 7.953 -0.402 -18.463 1.00 94.44 100 TYR A O 1
ATOM 719 N N . GLY A 1 101 ? 9.941 -1.390 -18.725 1.00 92.62 101 GLY A N 1
ATOM 720 C CA . GLY A 1 101 ? 10.322 -0.569 -19.865 1.00 92.62 101 GLY A CA 1
ATOM 721 C C . GLY A 1 101 ? 11.103 -1.333 -20.914 1.00 92.62 101 GLY A C 1
ATOM 722 O O . GLY A 1 101 ? 11.738 -2.345 -20.620 1.00 92.62 101 GLY A O 1
ATOM 723 N N . PHE A 1 102 ? 11.045 -0.807 -22.132 1.00 91.81 102 PHE A N 1
ATOM 724 C CA . PHE A 1 102 ? 11.609 -1.407 -23.336 1.00 91.81 102 PHE A CA 1
ATOM 725 C C . PHE A 1 102 ? 12.125 -0.315 -24.283 1.00 91.81 102 PHE A C 1
ATOM 727 O O . PHE A 1 102 ? 11.493 0.732 -24.468 1.00 91.81 102 PHE A O 1
ATOM 734 N N . THR A 1 103 ? 13.291 -0.550 -24.880 1.00 87.62 103 THR A N 1
ATOM 735 C CA . THR A 1 103 ? 13.967 0.376 -25.802 1.00 87.62 103 THR A CA 1
ATOM 736 C C . THR A 1 103 ? 13.989 -0.156 -27.235 1.00 87.62 103 THR A C 1
ATOM 738 O O . THR A 1 103 ? 13.713 -1.326 -27.499 1.00 87.62 103 THR A O 1
ATOM 741 N N . SER A 1 104 ? 14.338 0.706 -28.195 1.00 83.25 104 SER A N 1
ATOM 742 C CA . SER A 1 104 ? 14.353 0.361 -29.625 1.00 83.25 104 SER A CA 1
ATOM 743 C C . SER A 1 104 ? 15.436 -0.613 -30.046 1.00 83.25 104 SER A C 1
ATOM 745 O O . SER A 1 104 ? 15.238 -1.391 -30.984 1.00 83.25 104 SER A O 1
ATOM 747 N N . ASP A 1 105 ? 16.532 -0.630 -29.298 1.00 85.38 105 ASP A N 1
ATOM 748 C CA . ASP A 1 105 ? 17.608 -1.608 -29.379 1.00 85.38 105 ASP A CA 1
ATOM 749 C C . ASP A 1 105 ? 17.300 -2.920 -28.629 1.00 85.38 105 ASP A C 1
ATOM 751 O O . ASP A 1 105 ? 18.147 -3.807 -28.595 1.00 85.38 105 ASP A O 1
ATOM 755 N N . GLY A 1 106 ? 16.089 -3.084 -28.077 1.00 85.38 106 GLY A N 1
ATOM 756 C CA . GLY A 1 106 ? 15.630 -4.334 -27.465 1.00 85.38 106 GLY A CA 1
ATOM 757 C C . GLY A 1 106 ? 16.120 -4.571 -26.035 1.00 85.38 106 GLY A C 1
ATOM 758 O O . GLY A 1 106 ? 16.066 -5.703 -25.563 1.00 85.38 106 GLY A O 1
ATOM 759 N N . ARG A 1 107 ? 16.606 -3.534 -25.338 1.00 90.19 107 ARG A N 1
ATOM 760 C CA . ARG A 1 107 ? 16.895 -3.622 -23.901 1.00 90.19 107 ARG A CA 1
ATOM 761 C C . ARG A 1 107 ? 15.601 -3.498 -23.111 1.00 90.19 107 ARG A C 1
ATOM 763 O O . ARG A 1 107 ? 14.704 -2.736 -23.470 1.00 90.19 107 ARG A O 1
ATOM 770 N N . GLU A 1 108 ? 15.554 -4.201 -21.989 1.00 93.62 108 GLU A N 1
ATOM 771 C CA . GLU A 1 108 ? 14.407 -4.221 -21.089 1.00 93.62 108 GLU A CA 1
ATOM 772 C C . GLU A 1 108 ? 14.866 -3.993 -19.650 1.00 93.62 108 GLU A C 1
ATOM 774 O O . GLU A 1 108 ? 15.982 -4.351 -19.262 1.00 93.62 108 GLU A O 1
ATOM 779 N N . ALA A 1 109 ? 14.019 -3.354 -18.848 1.00 94.12 109 ALA A N 1
ATOM 780 C CA . ALA A 1 109 ? 14.257 -3.190 -17.422 1.00 94.12 109 ALA A CA 1
ATOM 781 C C . ALA A 1 109 ? 12.942 -3.226 -16.652 1.00 94.12 109 ALA A C 1
ATOM 783 O O . ALA A 1 109 ? 11.918 -2.727 -17.117 1.00 94.12 109 ALA A O 1
ATOM 784 N N . ARG A 1 110 ? 13.007 -3.751 -15.426 1.00 94.19 110 ARG A N 1
ATOM 785 C CA . ARG A 1 110 ? 11.889 -3.758 -14.482 1.00 94.19 110 ARG A CA 1
ATOM 786 C C . ARG A 1 110 ? 12.276 -3.192 -13.121 1.00 94.19 110 ARG A C 1
ATOM 788 O O . ARG A 1 110 ? 13.448 -3.234 -12.731 1.00 94.19 110 ARG A O 1
ATOM 795 N N . ALA A 1 111 ? 11.291 -2.687 -12.394 1.00 94.38 111 ALA A N 1
ATOM 796 C CA . ALA A 1 111 ? 11.383 -2.321 -10.984 1.00 94.38 111 ALA A CA 1
ATOM 797 C C . ALA A 1 111 ? 10.046 -2.613 -10.283 1.00 94.38 111 ALA A C 1
ATOM 799 O O . ALA A 1 111 ? 9.009 -2.643 -10.944 1.00 94.38 111 ALA A O 1
ATOM 800 N N . ALA A 1 112 ? 10.082 -2.819 -8.962 1.00 93.56 112 ALA A N 1
ATOM 801 C CA . ALA A 1 112 ? 8.978 -3.416 -8.198 1.00 93.56 112 ALA A CA 1
ATOM 802 C C . ALA A 1 112 ? 8.572 -4.803 -8.752 1.00 93.56 112 ALA A C 1
ATOM 804 O O . ALA A 1 112 ? 9.366 -5.454 -9.439 1.00 93.56 112 ALA A O 1
ATOM 805 N N . GLY A 1 113 ? 7.383 -5.291 -8.407 1.00 90.38 113 GLY A N 1
ATOM 806 C CA . GLY A 1 113 ? 6.843 -6.567 -8.881 1.00 90.38 113 GLY A CA 1
ATOM 807 C C . GLY A 1 113 ? 7.451 -7.774 -8.175 1.00 90.38 113 GLY A C 1
ATOM 808 O O . GLY A 1 113 ? 7.394 -8.887 -8.690 1.00 90.38 113 GLY A O 1
ATOM 809 N N . ALA A 1 114 ? 8.070 -7.553 -7.013 1.00 90.12 114 ALA A N 1
ATOM 810 C CA . ALA A 1 114 ? 8.630 -8.611 -6.174 1.00 90.12 114 ALA A CA 1
ATOM 811 C C . ALA A 1 114 ? 7.595 -9.159 -5.173 1.00 90.12 114 ALA A C 1
ATOM 813 O O . ALA A 1 114 ? 7.893 -10.081 -4.414 1.00 90.12 114 ALA A O 1
ATOM 814 N N . GLY A 1 115 ? 6.384 -8.596 -5.177 1.00 87.56 115 GLY A N 1
ATOM 815 C CA . GLY A 1 115 ? 5.302 -8.954 -4.281 1.00 87.56 115 GLY A CA 1
ATOM 816 C C . GLY A 1 115 ? 5.250 -8.087 -3.017 1.00 87.56 115 GLY A C 1
ATOM 817 O O . GLY A 1 115 ? 6.138 -7.268 -2.745 1.00 87.56 115 GLY A O 1
ATOM 818 N N . PRO A 1 116 ? 4.204 -8.283 -2.201 1.00 86.56 116 PRO A N 1
ATOM 819 C CA . PRO A 1 116 ? 3.870 -7.399 -1.086 1.00 86.56 116 PRO A CA 1
ATOM 820 C C . PRO A 1 116 ? 4.882 -7.403 0.058 1.00 86.56 116 PRO A C 1
ATOM 822 O O . PRO A 1 116 ? 5.007 -6.415 0.771 1.00 86.56 116 PRO A O 1
ATOM 825 N N . VAL A 1 117 ? 5.610 -8.506 0.241 1.00 88.44 117 VAL A N 1
ATOM 826 C CA . VAL A 1 117 ? 6.627 -8.624 1.297 1.00 88.44 117 VAL A CA 1
ATOM 827 C C . VAL A 1 117 ? 7.907 -7.871 0.926 1.00 88.44 117 VAL A C 1
ATOM 829 O O . VAL A 1 117 ? 8.625 -7.404 1.806 1.00 88.44 117 VAL A O 1
ATOM 832 N N . LEU A 1 118 ? 8.210 -7.765 -0.371 1.00 88.69 118 LEU A N 1
ATOM 833 C CA . LEU A 1 118 ? 9.532 -7.364 -0.854 1.00 88.69 118 LEU A CA 1
ATOM 834 C C . LEU A 1 118 ? 9.603 -5.947 -1.425 1.00 88.69 118 LEU A C 1
ATOM 836 O O . LEU A 1 118 ? 10.712 -5.475 -1.670 1.00 88.69 118 LEU A O 1
ATOM 840 N N . GLY A 1 119 ? 8.483 -5.253 -1.637 1.00 78.12 119 GLY A N 1
ATOM 841 C CA . GLY A 1 119 ? 8.577 -3.866 -2.100 1.00 78.12 119 GLY A CA 1
ATOM 842 C C . GLY A 1 119 ? 7.386 -3.271 -2.828 1.00 78.12 119 GLY A C 1
ATOM 843 O O . GLY A 1 119 ? 7.491 -2.126 -3.259 1.00 78.12 119 GLY A O 1
ATOM 844 N N . ASP A 1 120 ? 6.261 -3.973 -2.974 1.00 88.75 120 ASP A N 1
ATOM 845 C CA . ASP A 1 120 ? 5.083 -3.423 -3.660 1.00 88.75 120 ASP A CA 1
ATOM 846 C C . ASP A 1 120 ? 4.321 -2.402 -2.776 1.00 88.75 120 ASP A C 1
ATOM 848 O O . ASP A 1 120 ? 3.099 -2.433 -2.658 1.00 88.75 120 ASP A O 1
ATOM 852 N N . TRP A 1 121 ? 5.030 -1.470 -2.131 1.00 91.12 121 TRP A N 1
ATOM 853 C CA . TRP A 1 121 ? 4.490 -0.506 -1.162 1.00 91.12 121 TRP A CA 1
ATOM 854 C C . TRP A 1 121 ? 3.563 0.540 -1.785 1.00 91.12 121 TRP A C 1
ATOM 856 O O . TRP A 1 121 ? 2.671 1.046 -1.111 1.00 91.12 121 TRP A O 1
ATOM 866 N N . GLY A 1 122 ? 3.743 0.824 -3.077 1.00 91.19 122 GLY A N 1
ATOM 867 C CA . GLY A 1 122 ? 2.855 1.685 -3.860 1.00 91.19 122 GLY A CA 1
ATOM 868 C C . GLY A 1 122 ? 1.576 1.001 -4.357 1.00 91.19 122 GLY A C 1
ATOM 869 O O . GLY A 1 122 ? 0.773 1.646 -5.028 1.00 91.19 122 GLY A O 1
ATOM 870 N N . SER A 1 123 ? 1.405 -0.297 -4.095 1.00 95.12 123 SER A N 1
ATOM 871 C CA . SER A 1 123 ? 0.232 -1.063 -4.528 1.00 95.12 123 SER A CA 1
ATOM 872 C C . SER A 1 123 ? -0.969 -0.855 -3.606 1.00 95.12 123 SER A C 1
ATOM 874 O O . SER A 1 123 ? -0.833 -0.378 -2.480 1.00 95.12 123 SER A O 1
ATOM 876 N N . GLY A 1 124 ? -2.149 -1.289 -4.046 1.00 95.75 124 GLY A N 1
ATOM 877 C CA . GLY A 1 124 ? -3.345 -1.337 -3.208 1.00 95.75 124 GLY A CA 1
ATOM 878 C C . GLY A 1 124 ? -3.148 -2.183 -1.951 1.00 95.75 124 GLY A C 1
ATOM 879 O O . GLY A 1 124 ? -3.582 -1.764 -0.877 1.00 95.75 124 GLY A O 1
ATOM 880 N N . TYR A 1 125 ? -2.428 -3.312 -2.042 1.00 96.44 125 TYR A N 1
ATOM 881 C CA . TYR A 1 125 ? -2.038 -4.077 -0.856 1.00 96.44 125 TYR A CA 1
ATOM 882 C C . TYR A 1 125 ? -1.120 -3.247 0.042 1.00 96.44 125 TYR A C 1
ATOM 884 O O . TYR A 1 125 ? -1.371 -3.129 1.237 1.00 96.44 125 TYR A O 1
ATOM 892 N N . GLY A 1 126 ? -0.062 -2.661 -0.526 1.00 96.56 126 GLY A N 1
ATOM 893 C CA . GLY A 1 126 ? 0.958 -1.923 0.219 1.00 96.56 126 GLY A CA 1
ATOM 894 C C . GLY A 1 126 ? 0.382 -0.732 0.980 1.00 96.56 126 GLY A C 1
ATOM 895 O O . GLY A 1 126 ? 0.700 -0.532 2.153 1.00 96.56 126 GLY A O 1
ATOM 896 N N . ILE A 1 127 ? -0.513 0.023 0.345 1.00 97.94 127 ILE A N 1
ATOM 897 C CA . ILE A 1 127 ? -1.236 1.141 0.960 1.00 97.94 127 ILE A CA 1
ATOM 898 C C . ILE A 1 127 ? -2.137 0.639 2.094 1.00 97.94 127 ILE A C 1
ATOM 900 O O . ILE A 1 127 ? -2.106 1.171 3.204 1.00 97.94 127 ILE A O 1
ATOM 904 N N . SER A 1 128 ? -2.914 -0.410 1.836 1.00 97.75 128 SER A N 1
ATOM 905 C CA . SER A 1 128 ? -3.870 -0.951 2.804 1.00 97.75 128 SER A CA 1
ATOM 906 C C . SER A 1 128 ? -3.186 -1.589 4.015 1.00 97.75 128 SER A C 1
ATOM 908 O O . SER A 1 128 ? -3.607 -1.376 5.148 1.00 97.75 128 SER A O 1
ATOM 910 N N . ALA A 1 129 ? -2.077 -2.300 3.808 1.00 96.88 129 ALA A N 1
ATOM 911 C CA . ALA A 1 129 ? -1.269 -2.875 4.879 1.00 96.88 129 ALA A CA 1
ATOM 912 C C . ALA A 1 129 ? -0.651 -1.788 5.777 1.00 96.88 129 ALA A C 1
ATOM 914 O O . ALA A 1 129 ? -0.618 -1.929 7.004 1.00 96.88 129 ALA A O 1
ATOM 915 N N . GLN A 1 130 ? -0.203 -0.673 5.189 1.00 97.62 130 GLN A N 1
ATOM 916 C CA . GLN A 1 130 ? 0.254 0.494 5.949 1.00 97.62 130 GLN A CA 1
ATOM 917 C C . GLN A 1 130 ? -0.886 1.131 6.755 1.00 97.62 130 GLN A C 1
ATOM 919 O O . GLN A 1 130 ? -0.668 1.510 7.905 1.00 97.62 130 GLN A O 1
ATOM 924 N N . ALA A 1 131 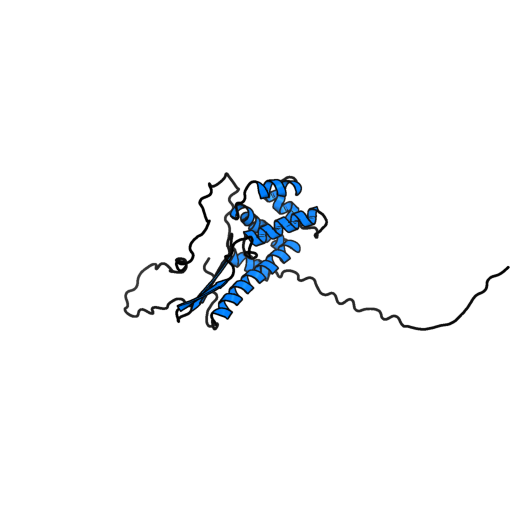? -2.097 1.204 6.196 1.00 98.19 131 ALA A N 1
ATOM 925 C CA . ALA A 1 131 ? -3.271 1.718 6.900 1.00 98.19 131 ALA A CA 1
ATOM 926 C C . ALA A 1 131 ? -3.676 0.824 8.082 1.00 98.19 131 ALA A C 1
ATOM 928 O O . ALA A 1 131 ? -3.832 1.326 9.192 1.00 98.19 131 ALA A O 1
ATOM 929 N N . LEU A 1 132 ? -3.735 -0.498 7.894 1.00 97.69 132 LEU A N 1
ATOM 930 C CA . LEU A 1 132 ? -3.960 -1.460 8.982 1.00 97.69 132 LEU A CA 1
ATOM 931 C C . LEU A 1 132 ? -2.904 -1.323 10.087 1.00 97.69 132 LEU A C 1
ATOM 933 O O . LEU A 1 132 ? -3.230 -1.263 11.271 1.00 97.69 132 LEU A O 1
ATOM 937 N N . THR A 1 133 ? -1.632 -1.191 9.701 1.00 97.31 133 THR A N 1
ATOM 938 C CA . THR A 1 133 ? -0.540 -0.939 10.651 1.00 97.31 133 THR A CA 1
ATOM 939 C C . THR A 1 133 ? -0.753 0.370 11.412 1.00 97.31 133 THR A C 1
ATOM 941 O O . THR A 1 133 ? -0.493 0.429 12.613 1.00 97.31 133 THR A O 1
ATOM 944 N N . ALA A 1 134 ? -1.220 1.427 10.744 1.00 98.06 134 ALA A N 1
ATOM 945 C CA . ALA A 1 134 ? -1.498 2.708 11.380 1.00 98.06 134 ALA A CA 1
ATOM 946 C C . ALA A 1 134 ? -2.642 2.614 12.400 1.00 98.06 134 ALA A C 1
ATOM 948 O O . ALA A 1 134 ? -2.490 3.143 13.499 1.00 98.06 134 ALA A O 1
ATOM 949 N N . VAL A 1 135 ? -3.715 1.881 12.084 1.00 98.06 135 VAL A N 1
ATOM 950 C CA . VAL A 1 135 ? -4.826 1.619 13.015 1.00 98.06 135 VAL A CA 1
ATOM 951 C C . VAL A 1 135 ? -4.337 0.903 14.272 1.00 98.06 135 VAL A C 1
ATOM 953 O O . VAL A 1 135 ? -4.585 1.373 15.380 1.00 98.06 135 VAL A O 1
ATOM 956 N N . VAL A 1 136 ? -3.563 -0.177 14.121 1.00 97.75 136 VAL A N 1
ATOM 957 C CA . VAL A 1 136 ? -2.996 -0.907 15.270 1.00 97.75 136 VAL A CA 1
ATOM 958 C C . VAL A 1 136 ? -2.075 -0.003 16.094 1.00 97.75 136 VAL A C 1
ATOM 960 O O . VAL A 1 136 ? -2.136 0.011 17.318 1.00 97.75 136 VAL A O 1
ATOM 963 N N . ARG A 1 137 ? -1.235 0.812 15.445 1.00 97.69 137 ARG A N 1
ATOM 964 C CA . ARG A 1 137 ? -0.360 1.753 16.159 1.00 97.69 137 ARG A CA 1
ATOM 965 C C . ARG A 1 137 ? -1.140 2.818 16.923 1.00 97.69 137 ARG A C 1
ATOM 967 O O . ARG A 1 137 ? -0.705 3.170 18.016 1.00 97.69 137 ARG A O 1
ATOM 974 N N . ALA A 1 138 ? -2.220 3.347 16.354 1.00 97.19 138 ALA A N 1
ATOM 975 C CA . ALA A 1 138 ? -3.088 4.306 17.028 1.00 97.19 138 ALA A CA 1
ATOM 976 C C . ALA A 1 138 ? -3.752 3.662 18.254 1.00 97.19 138 ALA A C 1
ATOM 978 O O . ALA A 1 138 ? -3.717 4.239 19.337 1.00 97.19 138 ALA A O 1
ATOM 979 N N . TYR A 1 139 ? -4.258 2.434 18.102 1.00 96.50 139 TYR A N 1
ATOM 980 C CA . TYR A 1 139 ? -4.864 1.664 19.190 1.00 96.50 139 TYR A CA 1
ATOM 981 C C . TYR A 1 139 ? -3.887 1.388 20.344 1.00 96.50 139 TYR A C 1
ATOM 983 O O . TYR A 1 139 ? -4.221 1.605 21.505 1.00 96.50 139 TYR A O 1
ATOM 991 N N . ASP A 1 140 ? -2.644 1.020 20.029 1.00 95.31 140 ASP A N 1
ATOM 992 C CA . ASP A 1 140 ? -1.590 0.791 21.026 1.00 95.31 140 ASP A CA 1
ATOM 993 C C . ASP A 1 140 ? -1.058 2.086 21.683 1.00 95.31 140 ASP A C 1
ATOM 995 O O . ASP A 1 140 ? -0.165 2.027 22.532 1.00 95.31 140 ASP A O 1
ATOM 999 N N . GLY A 1 141 ? -1.486 3.271 21.228 1.00 95.94 141 GLY A N 1
ATOM 1000 C CA . GLY A 1 141 ? -0.917 4.562 21.640 1.00 95.94 141 GLY A CA 1
ATOM 1001 C C . GLY A 1 141 ? 0.499 4.838 21.102 1.00 95.94 141 GLY A C 1
ATOM 1002 O O . GLY A 1 141 ? 1.195 5.729 21.585 1.00 95.94 141 GLY A O 1
ATOM 1003 N N . ARG A 1 142 ? 0.955 4.075 20.097 1.00 97.12 142 ARG A N 1
ATOM 1004 C CA . ARG A 1 142 ? 2.277 4.196 19.436 1.00 97.12 142 ARG A CA 1
ATOM 1005 C C . ARG A 1 142 ? 2.249 5.052 18.165 1.00 97.12 142 ARG A C 1
ATOM 1007 O O . ARG A 1 142 ? 3.275 5.200 17.484 1.00 97.12 142 ARG A O 1
ATOM 1014 N N . GLY A 1 143 ? 1.073 5.524 17.780 1.00 95.31 143 GLY A N 1
ATOM 1015 C CA . GLY A 1 143 ? 0.817 6.344 16.607 1.00 95.31 143 GLY A CA 1
ATOM 1016 C C . GLY A 1 143 ? -0.195 7.444 16.923 1.00 95.31 143 GLY A C 1
ATOM 1017 O O . GLY A 1 143 ? -0.838 7.393 17.969 1.00 95.31 143 GLY A O 1
ATOM 1018 N N . PRO A 1 144 ? -0.310 8.449 16.044 1.00 96.44 144 PRO A N 1
ATOM 1019 C CA . PRO A 1 144 ? -1.336 9.474 16.176 1.00 96.44 144 PRO A CA 1
ATOM 1020 C C . PRO A 1 144 ? -2.737 8.868 16.032 1.00 96.44 144 PRO A C 1
ATOM 1022 O O . PRO A 1 144 ? -2.915 7.848 15.363 1.00 96.44 144 PRO A O 1
ATOM 1025 N N . GLU A 1 145 ? -3.725 9.527 16.631 1.00 95.44 145 GLU A N 1
ATOM 1026 C CA . GLU A 1 145 ? -5.134 9.237 16.378 1.00 95.44 145 GLU A CA 1
ATOM 1027 C C . GLU A 1 145 ? -5.463 9.477 14.895 1.00 95.44 145 GLU A C 1
ATOM 1029 O O . GLU A 1 145 ? -4.911 10.377 14.259 1.00 95.44 145 GLU A O 1
ATOM 1034 N N . THR A 1 146 ? -6.333 8.644 14.327 1.00 97.06 146 THR A N 1
ATOM 1035 C CA . THR A 1 146 ? -6.695 8.694 12.907 1.00 97.06 146 THR A CA 1
ATOM 1036 C C . THR A 1 146 ? -8.128 8.230 12.702 1.00 97.06 146 THR A C 1
ATOM 1038 O O . THR A 1 146 ? -8.593 7.293 13.356 1.00 97.06 146 THR A O 1
ATOM 1041 N N . VAL A 1 147 ? -8.819 8.846 11.742 1.00 96.94 147 VAL A N 1
ATOM 1042 C CA . VAL A 1 147 ? -10.175 8.428 11.349 1.00 96.94 147 VAL A CA 1
ATOM 1043 C C . VAL A 1 147 ? -10.170 7.074 10.632 1.00 96.94 147 VAL A C 1
ATOM 1045 O O . VAL A 1 147 ? -11.214 6.428 10.545 1.00 96.94 147 VAL A O 1
ATOM 1048 N N . LEU A 1 148 ? -8.998 6.609 10.168 1.00 97.56 148 LEU A N 1
ATOM 1049 C CA . LEU A 1 148 ? -8.821 5.283 9.572 1.00 97.56 148 LEU A CA 1
ATOM 1050 C C . LEU A 1 148 ? -9.293 4.170 10.505 1.00 97.56 148 LEU A C 1
ATOM 1052 O O . LEU A 1 148 ? -9.808 3.173 10.014 1.00 97.56 148 LEU A O 1
ATOM 1056 N N . THR A 1 149 ? -9.146 4.336 11.823 1.00 97.31 149 THR A N 1
ATOM 1057 C CA . THR A 1 149 ? -9.570 3.326 12.799 1.00 97.31 149 THR A CA 1
ATOM 1058 C C . THR A 1 149 ? -11.052 3.018 12.642 1.00 97.31 149 THR A C 1
ATOM 1060 O O . THR A 1 149 ? -11.406 1.885 12.340 1.00 97.31 149 THR A O 1
ATOM 1063 N N . ASN A 1 150 ? -11.914 4.028 12.758 1.00 97.19 150 ASN A N 1
ATOM 1064 C CA . ASN A 1 150 ? -13.359 3.819 12.662 1.00 97.19 150 ASN A CA 1
ATOM 1065 C C . ASN A 1 150 ? -13.766 3.425 11.237 1.00 97.19 150 ASN A C 1
ATOM 1067 O O . ASN A 1 150 ? -14.484 2.450 11.055 1.00 97.19 150 ASN A O 1
ATOM 1071 N N . ASN A 1 151 ? -13.229 4.106 10.220 1.00 98.00 151 ASN A N 1
ATOM 1072 C CA . ASN A 1 151 ? -13.610 3.856 8.829 1.00 98.00 151 ASN A CA 1
ATOM 1073 C C . ASN A 1 151 ? -13.267 2.430 8.363 1.00 98.00 151 ASN A C 1
ATOM 1075 O O . ASN A 1 151 ? -14.041 1.816 7.629 1.00 98.00 151 ASN A O 1
ATOM 1079 N N . ILE A 1 152 ? -12.110 1.891 8.769 1.00 98.12 152 ILE A N 1
ATOM 1080 C CA . ILE A 1 152 ? -11.710 0.522 8.419 1.00 98.12 152 ILE A CA 1
ATOM 1081 C C . ILE A 1 152 ? -12.529 -0.497 9.212 1.00 98.12 152 ILE A C 1
ATOM 1083 O O . ILE A 1 152 ? -12.978 -1.477 8.624 1.00 98.12 152 ILE A O 1
ATOM 1087 N N . LEU A 1 153 ? -12.761 -0.282 10.511 1.00 97.94 153 LEU A N 1
ATOM 1088 C CA . LEU A 1 153 ? -13.599 -1.187 11.305 1.00 97.94 153 LEU A CA 1
ATOM 1089 C C . LEU A 1 153 ? -15.026 -1.263 10.751 1.00 97.94 153 LEU A C 1
ATOM 1091 O O . LEU A 1 153 ? -15.532 -2.365 10.549 1.00 97.94 153 LEU A O 1
ATOM 1095 N N . ASP A 1 154 ? -15.622 -0.121 10.404 1.00 97.94 154 ASP A N 1
ATOM 1096 C CA . ASP A 1 154 ? -16.950 -0.047 9.790 1.00 97.94 154 ASP A CA 1
ATOM 1097 C C . ASP A 1 154 ? -16.990 -0.768 8.435 1.00 97.94 154 ASP A C 1
ATOM 1099 O O . ASP A 1 154 ? -17.925 -1.518 8.149 1.00 97.94 154 ASP A O 1
ATOM 1103 N N . PHE A 1 155 ? -15.960 -0.583 7.603 1.00 97.88 155 PHE A N 1
ATOM 1104 C CA . PHE A 1 155 ? -15.846 -1.262 6.310 1.00 97.88 155 PHE A CA 1
ATOM 1105 C C . PHE A 1 155 ? -15.722 -2.785 6.451 1.00 97.88 155 PHE A C 1
ATOM 1107 O O . PHE A 1 155 ? -16.301 -3.530 5.659 1.00 97.88 155 PHE A O 1
ATOM 1114 N N . LEU A 1 156 ? -14.976 -3.250 7.456 1.00 96.38 156 LEU A N 1
ATOM 1115 C CA . LEU A 1 156 ? -14.750 -4.671 7.715 1.00 96.38 156 LEU A CA 1
ATOM 1116 C C . LEU A 1 156 ? -15.857 -5.320 8.561 1.00 96.38 156 LEU A C 1
ATOM 1118 O O . LEU A 1 156 ? -15.907 -6.547 8.643 1.00 96.38 156 LEU A O 1
ATOM 1122 N N . GLY A 1 157 ? -16.745 -4.522 9.162 1.00 97.00 157 GLY A N 1
ATOM 1123 C CA . GLY A 1 157 ? -17.783 -4.991 10.079 1.00 97.00 157 GLY A CA 1
ATOM 1124 C C . GLY A 1 157 ? -17.229 -5.507 11.410 1.00 97.00 157 GLY A C 1
ATOM 1125 O O . GLY A 1 157 ? -17.777 -6.460 11.959 1.00 97.00 157 GLY A O 1
ATOM 1126 N N . LEU A 1 158 ? -16.136 -4.915 11.897 1.00 97.00 158 LEU A N 1
ATOM 1127 C CA . LEU A 1 158 ? -15.453 -5.304 13.134 1.00 97.00 158 LEU A CA 1
ATOM 1128 C C . LEU A 1 158 ? -15.833 -4.375 14.288 1.00 97.00 158 LEU A C 1
ATOM 1130 O O . LEU A 1 158 ? -16.021 -3.176 14.089 1.00 97.00 158 LEU A O 1
ATOM 1134 N N . ALA A 1 159 ? -15.914 -4.914 15.505 1.00 95.75 159 ALA A N 1
ATOM 1135 C CA . ALA A 1 159 ? -16.313 -4.130 16.676 1.00 95.75 159 ALA A CA 1
ATOM 1136 C C . ALA A 1 159 ? -15.135 -3.424 17.366 1.00 95.75 159 ALA A C 1
ATOM 1138 O O . ALA A 1 159 ? -15.337 -2.425 18.060 1.00 95.75 159 ALA A O 1
ATOM 1139 N N . SER A 1 160 ? -13.908 -3.929 17.201 1.00 95.62 160 SER A N 1
ATOM 1140 C CA . SER A 1 160 ? -12.711 -3.332 17.799 1.00 95.62 160 SER A CA 1
ATOM 1141 C C . SER A 1 160 ? -11.435 -3.598 16.987 1.00 95.62 160 SER A C 1
ATOM 1143 O O . SER A 1 160 ? -11.373 -4.567 16.225 1.00 95.62 160 SER A O 1
ATOM 1145 N N . PRO A 1 161 ? -10.373 -2.785 17.173 1.00 95.12 161 PRO A N 1
ATOM 1146 C CA . PRO A 1 161 ? -9.068 -3.035 16.559 1.00 95.12 161 PRO A CA 1
ATOM 1147 C C . PRO A 1 161 ? -8.433 -4.383 16.929 1.00 95.12 161 PRO A C 1
ATOM 1149 O O . PRO A 1 161 ? -7.649 -4.904 16.140 1.00 95.12 161 PRO A O 1
ATOM 1152 N N . ASP A 1 162 ? -8.774 -4.979 18.078 1.00 95.00 162 ASP A N 1
ATOM 1153 C CA . ASP A 1 162 ? -8.266 -6.304 18.473 1.00 95.00 162 ASP A CA 1
ATOM 1154 C C . ASP A 1 162 ? -8.694 -7.406 17.489 1.00 95.00 162 ASP A C 1
ATOM 1156 O O . ASP A 1 162 ? -7.952 -8.361 17.240 1.00 95.00 162 ASP A O 1
ATOM 1160 N N . GLU A 1 163 ? -9.869 -7.258 16.871 1.00 96.25 163 GLU A N 1
ATOM 1161 C CA . GLU A 1 163 ? -10.395 -8.214 15.894 1.00 96.25 163 GLU A CA 1
ATOM 1162 C C . GLU A 1 163 ? -9.617 -8.190 14.567 1.00 96.25 163 GLU A C 1
ATOM 1164 O O . GLU A 1 163 ? -9.663 -9.165 13.812 1.00 96.25 163 GLU A O 1
ATOM 1169 N N . LEU A 1 164 ? -8.831 -7.135 14.296 1.00 95.25 164 LEU A N 1
ATOM 1170 C CA . LEU A 1 164 ? -8.017 -7.029 13.080 1.00 95.25 164 LEU A CA 1
ATOM 1171 C C . LEU A 1 164 ? -6.978 -8.141 12.976 1.00 95.25 164 LEU A C 1
ATOM 1173 O O . LEU A 1 164 ? -6.657 -8.555 11.864 1.00 95.25 164 LEU A O 1
ATOM 1177 N N . ILE A 1 165 ? -6.453 -8.640 14.099 1.00 93.38 165 ILE A N 1
ATOM 1178 C CA . ILE A 1 165 ? -5.490 -9.750 14.097 1.00 93.38 165 ILE A CA 1
ATOM 1179 C C . ILE A 1 165 ? -6.173 -11.000 13.539 1.00 93.38 165 ILE A C 1
ATOM 1181 O O . ILE A 1 165 ? -5.690 -11.596 12.577 1.00 93.38 165 ILE A O 1
ATOM 1185 N N . GLY A 1 166 ? -7.326 -11.363 14.110 1.00 94.44 166 GLY A N 1
ATOM 1186 C CA . GLY A 1 166 ? -8.112 -12.511 13.663 1.00 94.44 166 GLY A CA 1
ATOM 1187 C C . GLY A 1 166 ? -8.520 -12.370 12.201 1.00 94.44 166 GLY A C 1
ATOM 1188 O O . GLY A 1 166 ? -8.245 -13.264 11.405 1.00 94.44 166 GLY A O 1
ATOM 1189 N N . TRP A 1 167 ? -9.072 -11.211 11.834 1.00 95.69 167 TRP A N 1
ATOM 1190 C CA . TRP A 1 167 ? -9.462 -10.916 10.459 1.00 95.69 167 TRP A CA 1
ATOM 1191 C C . TRP A 1 167 ? -8.274 -11.044 9.498 1.00 95.69 167 TRP A C 1
ATOM 1193 O O . TRP A 1 167 ? -8.386 -11.746 8.501 1.00 95.69 167 TRP A O 1
ATOM 1203 N N . THR A 1 168 ? -7.116 -10.448 9.799 1.00 93.25 168 THR A N 1
ATOM 1204 C CA . THR A 1 168 ? -5.945 -10.434 8.898 1.00 93.25 168 THR A CA 1
ATOM 1205 C C . THR A 1 168 ? -5.376 -11.829 8.652 1.00 93.25 168 THR A C 1
ATOM 1207 O O . THR A 1 168 ? -4.989 -12.141 7.529 1.00 93.25 168 THR A O 1
ATOM 1210 N N . TYR A 1 169 ? -5.308 -12.675 9.682 1.00 91.62 169 TYR A N 1
ATOM 1211 C CA . TYR A 1 169 ? -4.686 -13.999 9.570 1.00 91.62 169 TYR A CA 1
ATOM 1212 C C . TYR A 1 169 ? -5.659 -15.121 9.181 1.00 91.62 169 TYR A C 1
ATOM 1214 O O . TYR A 1 169 ? -5.205 -16.224 8.882 1.00 91.62 169 TYR A O 1
ATOM 1222 N N . GLU A 1 170 ? -6.967 -14.854 9.145 1.00 94.12 170 GLU A N 1
ATOM 1223 C CA . GLU A 1 170 ? -7.983 -15.798 8.659 1.00 94.12 170 GLU A CA 1
ATOM 1224 C C . GLU A 1 170 ? -7.828 -16.110 7.161 1.00 94.12 170 GLU A C 1
ATOM 1226 O O . GLU A 1 170 ? -8.010 -17.252 6.742 1.00 94.12 170 GLU A O 1
ATOM 1231 N N . ASP A 1 171 ? -7.465 -15.109 6.354 1.00 90.69 171 ASP A N 1
ATOM 1232 C CA . ASP A 1 171 ? -7.285 -15.241 4.907 1.00 90.69 171 ASP A CA 1
ATOM 1233 C C . ASP A 1 171 ? -6.066 -14.430 4.450 1.00 90.69 171 ASP A C 1
ATOM 1235 O O . ASP A 1 171 ? -6.007 -13.213 4.625 1.00 90.69 171 ASP A O 1
ATOM 1239 N N . GLN A 1 172 ? -5.105 -15.121 3.830 1.00 87.06 172 GLN A N 1
ATOM 1240 C CA . GLN A 1 172 ? -3.846 -14.554 3.336 1.00 87.06 172 GLN A CA 1
ATOM 1241 C C . GLN A 1 172 ? -3.965 -13.907 1.943 1.00 87.06 172 GLN A C 1
ATOM 1243 O O . GLN A 1 172 ? -2.953 -13.542 1.340 1.00 87.06 172 GLN A O 1
ATOM 1248 N N . SER A 1 173 ? -5.182 -13.765 1.413 1.00 92.69 173 SER A N 1
ATOM 1249 C CA . SER A 1 173 ? -5.456 -13.113 0.135 1.00 92.69 173 SER A CA 1
ATOM 1250 C C . SER A 1 173 ? -4.972 -11.662 0.113 1.00 92.69 173 SER A C 1
ATOM 1252 O O . SER A 1 173 ? -5.478 -10.787 0.819 1.00 92.69 173 SER A O 1
ATOM 1254 N N . TRP A 1 174 ? -4.023 -11.369 -0.778 1.00 93.06 174 TRP A N 1
ATOM 1255 C CA . TRP A 1 174 ? -3.541 -10.001 -0.981 1.00 93.06 174 TRP A CA 1
ATOM 1256 C C . TRP A 1 174 ? -4.634 -9.079 -1.526 1.00 93.06 174 TRP A C 1
ATOM 1258 O O . TRP A 1 174 ? -4.659 -7.896 -1.196 1.00 93.06 174 TRP A O 1
ATOM 1268 N N . ALA A 1 175 ? -5.551 -9.619 -2.334 1.00 92.81 175 ALA A N 1
ATOM 1269 C CA . ALA A 1 175 ? -6.677 -8.863 -2.871 1.00 92.81 175 ALA A CA 1
ATOM 1270 C C . ALA A 1 175 ? -7.599 -8.373 -1.747 1.00 92.81 175 ALA A C 1
ATOM 1272 O O . ALA A 1 175 ? -7.963 -7.204 -1.729 1.00 92.81 175 ALA A O 1
ATOM 1273 N N . ARG A 1 176 ? -7.863 -9.227 -0.751 1.00 93.94 176 ARG A N 1
ATOM 1274 C CA . ARG A 1 176 ? -8.698 -8.888 0.409 1.00 93.94 176 ARG A CA 1
ATOM 1275 C C . ARG A 1 176 ? -8.132 -7.724 1.219 1.00 93.94 176 ARG A C 1
ATOM 1277 O O . ARG A 1 176 ? -8.882 -6.864 1.664 1.00 93.94 176 ARG A O 1
ATOM 1284 N N . ILE A 1 177 ? -6.811 -7.680 1.396 1.00 96.31 177 ILE A N 1
ATOM 1285 C CA . ILE A 1 177 ? -6.153 -6.528 2.027 1.00 96.31 177 ILE A CA 1
ATOM 1286 C C . ILE A 1 177 ? -6.247 -5.303 1.113 1.00 96.31 177 ILE A C 1
ATOM 1288 O O . ILE A 1 177 ? -6.582 -4.222 1.582 1.00 96.31 177 ILE A O 1
ATOM 1292 N N . ALA A 1 178 ? -5.991 -5.460 -0.189 1.00 95.50 178 ALA A N 1
ATOM 1293 C CA . ALA A 1 178 ? -6.045 -4.360 -1.151 1.00 95.50 178 ALA A CA 1
ATOM 1294 C C . ALA A 1 178 ? -7.437 -3.716 -1.289 1.00 95.50 178 ALA A C 1
ATOM 1296 O O . ALA A 1 178 ? -7.513 -2.535 -1.621 1.00 95.50 178 ALA A O 1
ATOM 1297 N N . ASP A 1 179 ? -8.517 -4.441 -0.989 1.00 96.38 179 ASP A N 1
ATOM 1298 C CA . ASP A 1 179 ? -9.893 -3.927 -1.016 1.00 96.38 179 ASP A CA 1
ATOM 1299 C C . ASP A 1 179 ? -10.162 -2.817 0.016 1.00 96.38 179 ASP A C 1
ATOM 1301 O O . ASP A 1 179 ? -11.154 -2.102 -0.108 1.00 96.38 179 ASP A O 1
ATOM 1305 N N . ILE A 1 180 ? -9.276 -2.618 1.001 1.00 97.69 180 ILE A N 1
ATOM 1306 C CA . ILE A 1 180 ? -9.361 -1.522 1.983 1.00 97.69 180 ILE A CA 1
ATOM 1307 C C . ILE A 1 180 ? -8.942 -0.179 1.361 1.00 97.69 180 ILE A C 1
ATOM 1309 O O . ILE A 1 180 ? -9.331 0.886 1.842 1.00 97.69 180 ILE A O 1
ATOM 1313 N N . LEU A 1 181 ? -8.185 -0.195 0.262 1.00 97.50 181 LEU A N 1
ATOM 1314 C CA . LEU A 1 181 ? -7.623 0.994 -0.378 1.00 97.50 181 LEU A CA 1
ATOM 1315 C C . LEU A 1 181 ? -8.634 2.139 -0.606 1.00 97.50 181 LEU A C 1
ATOM 1317 O O . LEU A 1 181 ? -8.287 3.282 -0.297 1.00 97.50 181 LEU A O 1
ATOM 1321 N N . PRO A 1 182 ? -9.870 1.903 -1.094 1.00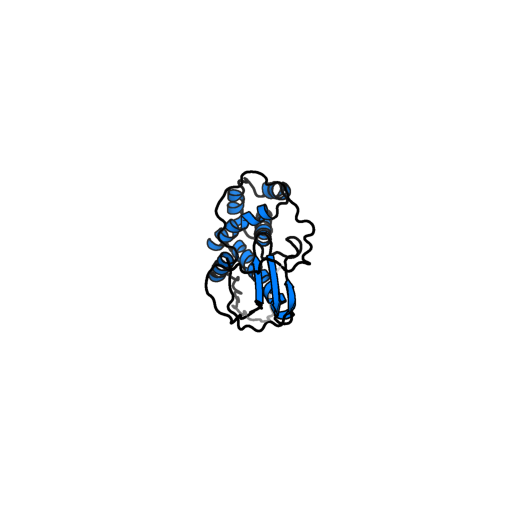 97.19 182 PRO A N 1
ATOM 1322 C CA . PRO A 1 182 ? -10.855 2.970 -1.253 1.00 97.19 182 PRO A CA 1
ATOM 1323 C C . PRO A 1 182 ? -11.154 3.712 0.056 1.00 97.19 182 PRO A C 1
ATOM 1325 O O . PRO A 1 182 ? -11.259 4.933 0.036 1.00 97.19 182 PRO A O 1
ATOM 1328 N N . VAL A 1 183 ? -11.200 3.009 1.193 1.00 98.06 183 VAL A N 1
ATOM 1329 C CA . VAL A 1 183 ? -11.420 3.601 2.525 1.00 98.06 183 VAL A CA 1
ATOM 1330 C C . VAL A 1 183 ? -10.265 4.522 2.912 1.00 98.06 183 VAL A C 1
ATOM 1332 O O . VAL A 1 183 ? -10.478 5.599 3.473 1.00 98.06 183 VAL A O 1
ATOM 1335 N N . VAL A 1 184 ? -9.031 4.138 2.573 1.00 98.12 184 VAL A N 1
ATOM 1336 C CA . VAL A 1 184 ? -7.842 4.971 2.806 1.00 98.12 184 VAL A CA 1
ATOM 1337 C C . VAL A 1 184 ? -7.918 6.253 1.977 1.00 98.12 184 VAL A C 1
ATOM 1339 O O . VAL A 1 184 ? -7.647 7.337 2.492 1.00 98.12 184 VAL A O 1
ATOM 1342 N N . VAL A 1 185 ? -8.328 6.146 0.710 1.00 97.19 185 VAL A N 1
ATOM 1343 C CA . VAL A 1 185 ? -8.500 7.304 -0.181 1.00 97.19 185 VAL A CA 1
ATOM 1344 C C . VAL A 1 185 ? -9.606 8.230 0.320 1.00 97.19 185 VAL A C 1
ATOM 1346 O O . VAL A 1 185 ? -9.378 9.433 0.413 1.00 97.19 185 VAL A O 1
ATOM 1349 N N . GLU A 1 186 ? -10.767 7.688 0.694 1.00 97.19 186 GLU A N 1
ATOM 1350 C CA . GLU A 1 186 ? -11.878 8.462 1.261 1.00 97.19 186 GLU A CA 1
ATOM 1351 C C . GLU A 1 186 ? -11.463 9.170 2.566 1.00 97.19 186 GLU A C 1
ATOM 1353 O O . GLU A 1 186 ? -11.770 10.346 2.760 1.00 97.19 186 GLU A O 1
ATOM 1358 N N . SER A 1 187 ? -10.683 8.506 3.426 1.00 97.31 187 SER A N 1
ATOM 1359 C CA . SER A 1 187 ? -10.164 9.105 4.668 1.00 97.31 187 SER A CA 1
ATOM 1360 C C . SER A 1 187 ? -9.178 10.246 4.396 1.00 97.31 187 SER A C 1
ATOM 1362 O O . SER A 1 187 ? -9.237 11.289 5.046 1.00 97.31 187 SER A O 1
ATOM 1364 N N . ALA A 1 188 ? -8.300 10.090 3.401 1.00 96.81 188 ALA A N 1
ATOM 1365 C CA . ALA A 1 188 ? -7.391 11.154 2.980 1.00 96.81 188 ALA A CA 1
ATOM 1366 C C . ALA A 1 188 ? -8.147 12.352 2.376 1.00 96.81 188 ALA A C 1
ATOM 1368 O O . ALA A 1 188 ? -7.813 13.499 2.681 1.00 96.81 188 ALA A O 1
ATOM 1369 N N . GLU A 1 189 ? -9.184 12.097 1.564 1.00 94.50 189 GLU A N 1
ATOM 1370 C CA . GLU A 1 189 ? -10.089 13.121 1.012 1.00 94.50 189 GLU A CA 1
ATOM 1371 C C . GLU A 1 189 ? -10.829 13.888 2.121 1.00 94.50 189 GLU A C 1
ATOM 1373 O O . GLU A 1 189 ? -11.060 15.089 1.985 1.00 94.50 189 GLU A O 1
ATOM 1378 N N . ALA A 1 190 ? -11.139 13.224 3.238 1.00 94.25 190 ALA A N 1
ATOM 1379 C CA . ALA A 1 190 ? -11.729 13.838 4.427 1.00 94.25 190 ALA A CA 1
ATOM 1380 C C . ALA A 1 190 ? -10.727 14.634 5.293 1.00 94.25 190 ALA A C 1
ATOM 1382 O O . ALA A 1 190 ? -11.128 15.234 6.289 1.00 94.25 190 ALA A O 1
ATOM 1383 N N . GLY A 1 191 ? -9.444 14.675 4.916 1.00 95.56 191 GLY A N 1
ATOM 1384 C CA . GLY A 1 191 ? -8.413 15.462 5.596 1.00 95.56 191 GLY A CA 1
ATOM 1385 C C . GLY A 1 191 ? -7.609 14.710 6.659 1.00 95.56 191 GLY A C 1
ATOM 1386 O O . GLY A 1 191 ? -6.864 15.346 7.399 1.00 95.56 191 GLY A O 1
ATOM 1387 N N . ASP A 1 192 ? -7.708 13.381 6.738 1.00 97.69 192 ASP A N 1
ATOM 1388 C CA . ASP A 1 192 ? -6.900 12.598 7.678 1.00 97.69 192 ASP A CA 1
ATOM 1389 C C . ASP A 1 192 ? -5.407 12.656 7.318 1.00 97.69 192 ASP A C 1
ATOM 1391 O O . ASP A 1 192 ? -4.990 12.286 6.214 1.00 97.69 192 ASP A O 1
ATOM 1395 N N . GLU A 1 193 ? -4.582 13.140 8.247 1.00 97.56 193 GLU A N 1
ATOM 1396 C CA . GLU A 1 193 ? -3.149 13.345 8.010 1.00 97.56 193 GLU A CA 1
ATOM 1397 C C . GLU A 1 193 ? -2.387 12.024 7.836 1.00 97.56 193 GLU A C 1
ATOM 1399 O O . GLU A 1 193 ? -1.436 11.950 7.051 1.00 97.56 193 GLU A O 1
ATOM 1404 N N . VAL A 1 194 ? -2.808 10.966 8.533 1.00 98.25 194 VAL A N 1
ATOM 1405 C CA . VAL A 1 194 ? -2.163 9.648 8.479 1.00 98.25 194 VAL A CA 1
ATOM 1406 C C . VAL A 1 194 ? -2.395 9.003 7.117 1.00 98.25 194 VAL A C 1
ATOM 1408 O O . VAL A 1 194 ? -1.436 8.581 6.467 1.00 98.25 194 VAL A O 1
ATOM 1411 N N . ALA A 1 195 ? -3.637 8.997 6.640 1.00 97.94 195 ALA A N 1
ATOM 1412 C CA . ALA A 1 195 ? -4.018 8.526 5.317 1.00 97.94 195 ALA A CA 1
ATOM 1413 C C . ALA A 1 195 ? -3.305 9.328 4.222 1.00 97.94 195 ALA A C 1
ATOM 1415 O O . ALA A 1 195 ? -2.695 8.743 3.325 1.00 97.94 195 ALA A O 1
ATOM 1416 N N . ASN A 1 196 ? -3.283 10.662 4.331 1.00 97.62 196 ASN A N 1
ATOM 1417 C CA . ASN A 1 196 ? -2.556 11.519 3.394 1.00 97.62 196 ASN A CA 1
ATOM 1418 C C . ASN A 1 196 ? -1.062 11.183 3.334 1.00 97.62 196 ASN A C 1
ATOM 1420 O O . ASN A 1 196 ? -0.492 11.086 2.244 1.00 97.62 196 ASN A O 1
ATOM 1424 N N . LYS A 1 197 ? -0.428 10.951 4.487 1.00 97.88 197 LYS A N 1
ATOM 1425 C CA . LYS A 1 197 ? 0.981 10.557 4.560 1.00 97.88 197 LYS A CA 1
ATOM 1426 C C . LYS A 1 197 ? 1.233 9.197 3.908 1.00 97.88 197 LYS A C 1
ATOM 1428 O O . LYS A 1 197 ? 2.200 9.063 3.159 1.00 97.88 197 LYS A O 1
ATOM 1433 N N . ILE A 1 198 ? 0.372 8.208 4.152 1.00 98.06 198 ILE A N 1
ATOM 1434 C CA . ILE A 1 198 ? 0.471 6.879 3.527 1.00 98.06 198 ILE A CA 1
ATOM 1435 C C . ILE A 1 198 ? 0.395 7.006 2.002 1.00 98.06 198 ILE A C 1
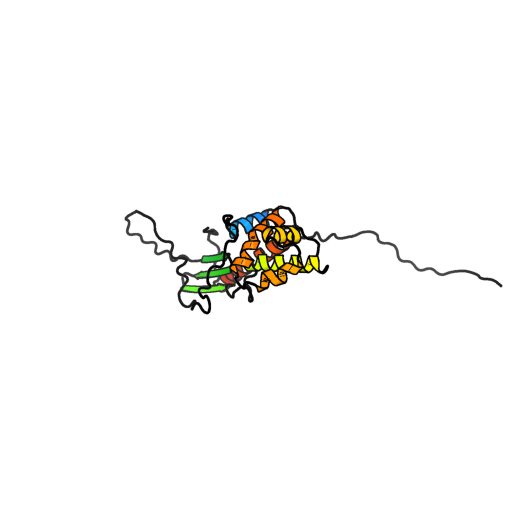ATOM 1437 O O . ILE A 1 198 ? 1.255 6.478 1.292 1.00 98.06 198 ILE A O 1
ATOM 1441 N N . LEU A 1 199 ? -0.591 7.744 1.488 1.00 96.94 199 LEU A N 1
ATOM 1442 C CA . LEU A 1 199 ? -0.758 7.944 0.049 1.00 96.94 199 LEU A CA 1
ATOM 1443 C C . LEU A 1 199 ? 0.423 8.697 -0.568 1.00 96.94 199 LEU A C 1
ATOM 1445 O O . LEU A 1 199 ? 0.921 8.300 -1.620 1.00 96.94 199 LEU A O 1
ATOM 1449 N N . HIS A 1 200 ? 0.912 9.746 0.095 1.00 96.06 200 HIS A N 1
ATOM 1450 C CA . HIS A 1 200 ? 2.065 10.511 -0.372 1.00 96.06 200 HIS A CA 1
ATOM 1451 C C . HIS A 1 200 ? 3.324 9.641 -0.490 1.00 96.06 200 HIS A C 1
ATOM 1453 O O . HIS A 1 200 ? 3.980 9.639 -1.533 1.00 96.06 200 HIS A O 1
ATOM 1459 N N . ASN A 1 201 ? 3.624 8.849 0.542 1.00 95.75 201 ASN A N 1
ATOM 1460 C CA . ASN A 1 201 ? 4.754 7.921 0.523 1.00 95.75 201 ASN A CA 1
ATOM 1461 C C . ASN A 1 201 ? 4.605 6.886 -0.599 1.00 95.75 201 ASN A C 1
ATOM 1463 O O . ASN A 1 201 ? 5.551 6.625 -1.337 1.00 95.75 201 ASN A O 1
ATOM 1467 N N . SER A 1 202 ? 3.394 6.360 -0.784 1.00 95.62 202 SER A N 1
ATOM 1468 C CA . SER A 1 202 ? 3.090 5.355 -1.808 1.00 95.62 202 SER A CA 1
ATOM 1469 C C . SER A 1 202 ? 3.289 5.896 -3.228 1.00 95.62 202 SER A C 1
ATOM 1471 O O . SER A 1 202 ? 3.846 5.209 -4.082 1.00 95.62 202 SER A O 1
ATOM 1473 N N . VAL A 1 203 ? 2.933 7.161 -3.484 1.00 94.75 203 VAL A N 1
ATOM 1474 C CA . VAL A 1 203 ? 3.266 7.844 -4.749 1.00 94.75 203 VAL A CA 1
ATOM 1475 C C . VAL A 1 203 ? 4.780 7.961 -4.939 1.00 94.75 203 VAL A C 1
ATOM 1477 O O . VAL A 1 203 ? 5.267 7.783 -6.056 1.00 94.75 203 VAL A O 1
ATOM 1480 N N . GLY A 1 204 ? 5.530 8.230 -3.868 1.00 93.81 204 GLY A N 1
ATOM 1481 C CA . GLY A 1 204 ? 6.994 8.249 -3.893 1.00 93.81 204 GLY A CA 1
ATOM 1482 C C . GLY A 1 204 ? 7.602 6.909 -4.322 1.00 93.81 204 GLY A C 1
ATOM 1483 O O . GLY A 1 204 ? 8.514 6.885 -5.151 1.00 93.81 204 GLY A O 1
ATOM 1484 N N . GLU A 1 205 ? 7.056 5.796 -3.832 1.00 94.94 205 GLU A N 1
ATOM 1485 C CA . GLU A 1 205 ? 7.476 4.433 -4.195 1.00 94.94 205 GLU A CA 1
ATOM 1486 C C . GLU A 1 205 ? 7.179 4.111 -5.671 1.00 94.94 205 GLU A C 1
ATOM 1488 O O . GLU A 1 205 ? 8.034 3.593 -6.401 1.00 94.94 205 GLU A O 1
ATOM 1493 N N . LEU A 1 206 ? 5.993 4.497 -6.155 1.00 93.00 206 LEU A N 1
ATOM 1494 C CA . LEU A 1 206 ? 5.619 4.365 -7.567 1.00 93.00 206 LEU A CA 1
ATOM 1495 C C . LEU A 1 206 ? 6.550 5.178 -8.476 1.00 93.00 206 LEU A C 1
ATOM 1497 O O . LEU A 1 206 ? 7.093 4.656 -9.454 1.00 93.00 206 LEU A O 1
ATOM 1501 N N . ALA A 1 207 ? 6.787 6.446 -8.132 1.00 93.56 207 ALA A N 1
ATOM 1502 C CA . ALA A 1 207 ? 7.668 7.327 -8.891 1.00 93.56 207 ALA A CA 1
ATOM 1503 C C . ALA A 1 207 ? 9.117 6.817 -8.907 1.00 93.56 207 ALA A C 1
ATOM 1505 O O . ALA A 1 207 ? 9.781 6.862 -9.945 1.00 93.56 207 ALA A O 1
ATOM 1506 N N . SER A 1 208 ? 9.599 6.287 -7.781 1.00 94.50 208 SER A N 1
ATOM 1507 C CA . SER A 1 208 ? 10.936 5.695 -7.671 1.00 94.50 208 SER A CA 1
ATOM 1508 C C . SER A 1 208 ? 11.086 4.461 -8.558 1.00 94.50 208 SER A C 1
ATOM 1510 O O . SER A 1 208 ? 12.118 4.298 -9.212 1.00 94.50 208 SER A O 1
ATOM 1512 N N . SER A 1 209 ? 10.038 3.640 -8.658 1.00 93.56 209 SER A N 1
ATOM 1513 C CA . SER A 1 209 ? 10.013 2.464 -9.535 1.00 93.56 209 SER A CA 1
ATOM 1514 C C . SER A 1 209 ? 10.134 2.857 -11.011 1.00 93.56 209 SER A C 1
ATOM 1516 O O . SER A 1 209 ? 10.992 2.335 -11.725 1.00 93.56 209 SER A O 1
ATOM 1518 N N . VAL A 1 210 ? 9.351 3.845 -11.458 1.00 93.25 210 VAL A N 1
ATOM 1519 C CA . VAL A 1 210 ? 9.441 4.381 -12.830 1.00 93.25 210 VAL A CA 1
ATOM 1520 C C . VAL A 1 210 ? 10.818 4.989 -13.091 1.00 93.25 210 VAL A C 1
ATOM 1522 O O . VAL A 1 210 ? 11.453 4.683 -14.101 1.00 93.25 210 VAL A O 1
ATOM 1525 N N . LYS A 1 211 ? 11.323 5.807 -12.161 1.00 93.06 211 LYS A N 1
ATOM 1526 C CA . LYS A 1 211 ? 12.642 6.439 -12.273 1.00 93.06 211 LYS A CA 1
ATOM 1527 C C . LYS A 1 211 ? 13.755 5.403 -12.434 1.00 93.06 211 LYS A C 1
ATOM 1529 O O . LYS A 1 211 ? 14.629 5.594 -13.276 1.00 93.06 211 LYS A O 1
ATOM 1534 N N . ALA A 1 212 ? 13.710 4.302 -11.684 1.00 94.88 212 ALA A N 1
ATOM 1535 C CA . ALA A 1 212 ? 14.699 3.232 -11.785 1.00 94.88 212 ALA A CA 1
ATOM 1536 C C . ALA A 1 212 ? 14.723 2.590 -13.184 1.00 94.88 212 ALA A C 1
ATOM 1538 O O . ALA A 1 212 ? 15.800 2.332 -13.722 1.00 94.88 212 ALA A O 1
ATOM 1539 N N . VAL A 1 213 ? 13.555 2.367 -13.793 1.00 94.25 213 VAL A N 1
ATOM 1540 C CA . VAL A 1 213 ? 13.444 1.830 -15.160 1.00 94.25 213 VAL A CA 1
ATOM 1541 C C . VAL A 1 213 ? 13.953 2.840 -16.190 1.00 94.25 213 VAL A C 1
ATOM 1543 O O . VAL A 1 213 ? 14.819 2.504 -16.998 1.00 94.25 213 VAL A O 1
ATOM 1546 N N . VAL A 1 214 ? 13.484 4.091 -16.117 1.00 91.19 214 VAL A N 1
ATOM 1547 C CA . VAL A 1 214 ? 13.895 5.181 -17.021 1.00 91.19 214 VAL A CA 1
ATOM 1548 C C . VAL A 1 214 ? 15.411 5.377 -17.001 1.00 91.19 214 VAL A C 1
ATOM 1550 O O . VAL A 1 214 ? 16.028 5.483 -18.059 1.00 91.19 214 VAL A O 1
ATOM 1553 N N . GLN A 1 215 ? 16.026 5.368 -15.815 1.00 92.38 215 GLN A N 1
ATOM 1554 C CA . GLN A 1 215 ? 17.471 5.535 -15.660 1.00 92.38 215 GLN A CA 1
ATOM 1555 C C . GLN A 1 215 ? 18.265 4.344 -16.206 1.00 92.38 215 GLN A C 1
ATOM 1557 O O . GLN A 1 215 ? 19.245 4.556 -16.916 1.00 92.38 215 GLN A O 1
ATOM 1562 N N . ARG A 1 216 ? 17.848 3.100 -15.927 1.00 93.75 216 ARG A N 1
ATOM 1563 C CA . ARG A 1 216 ? 18.535 1.896 -16.440 1.00 93.75 216 ARG A CA 1
ATOM 1564 C C . ARG A 1 216 ? 18.505 1.808 -17.963 1.00 93.75 216 ARG A C 1
ATOM 1566 O O . ARG A 1 216 ? 19.458 1.324 -18.568 1.00 93.75 216 ARG A O 1
ATOM 1573 N N . LEU A 1 217 ? 17.423 2.277 -18.575 1.00 91.56 217 LEU A N 1
ATOM 1574 C CA . LEU A 1 217 ? 17.245 2.238 -20.025 1.00 91.56 217 LEU A CA 1
ATOM 1575 C C . LEU A 1 217 ? 17.718 3.512 -20.734 1.00 91.56 217 LEU A C 1
ATOM 1577 O O . LEU A 1 217 ? 17.831 3.503 -21.961 1.00 91.56 217 LEU A O 1
ATOM 1581 N N . ALA A 1 218 ? 18.063 4.559 -19.976 1.00 89.94 218 ALA A N 1
ATOM 1582 C CA . ALA A 1 218 ? 18.396 5.889 -20.482 1.00 89.94 218 ALA A CA 1
ATOM 1583 C C . ALA A 1 218 ? 17.306 6.443 -21.421 1.00 89.94 218 ALA A C 1
ATOM 1585 O O . ALA A 1 218 ? 17.595 7.001 -22.481 1.00 89.94 218 ALA A O 1
ATOM 1586 N N . LEU A 1 219 ? 16.034 6.261 -21.042 1.00 82.88 219 LEU A N 1
ATOM 1587 C CA . LEU A 1 219 ? 14.905 6.768 -21.821 1.00 82.88 219 LEU A CA 1
ATOM 1588 C C . LEU A 1 219 ? 14.923 8.302 -21.792 1.00 82.88 219 LEU A C 1
ATOM 1590 O O . LEU A 1 219 ? 14.835 8.914 -20.728 1.00 82.88 219 LEU A O 1
ATOM 1594 N N . SER A 1 220 ? 15.054 8.916 -22.968 1.00 67.38 220 SER A N 1
ATOM 1595 C CA . SER A 1 220 ? 15.002 10.369 -23.143 1.00 67.38 220 SER A CA 1
ATOM 1596 C C . SER A 1 220 ? 13.551 10.783 -23.390 1.00 67.38 220 SER A C 1
ATOM 1598 O O . SER A 1 220 ? 12.888 10.227 -24.263 1.00 67.38 220 SER A O 1
ATOM 1600 N N . GLY A 1 221 ? 13.030 11.696 -22.570 1.00 55.75 221 GLY A N 1
ATOM 1601 C CA . GLY A 1 221 ? 11.620 12.079 -22.583 1.00 55.75 221 GLY A CA 1
ATOM 1602 C C . GLY A 1 221 ? 11.256 12.970 -23.767 1.00 55.75 221 GLY A C 1
ATOM 1603 O O . GLY A 1 221 ? 11.239 14.185 -23.629 1.00 55.75 221 GLY A O 1
ATOM 1604 N N . GLU A 1 222 ? 10.890 12.362 -24.889 1.00 45.69 222 GLU A N 1
ATOM 1605 C CA . GLU A 1 222 ? 9.947 12.942 -25.851 1.00 45.69 222 GLU A CA 1
ATOM 1606 C C . GLU A 1 222 ? 8.732 12.007 -25.925 1.00 45.69 222 GLU A C 1
ATOM 1608 O O . GLU A 1 222 ? 8.570 11.235 -26.864 1.00 45.69 222 GLU A O 1
ATOM 1613 N N . GLY A 1 223 ? 7.917 11.970 -24.869 1.00 44.25 223 GLY A N 1
ATOM 1614 C CA . GLY A 1 223 ? 6.768 11.068 -24.823 1.00 44.25 223 GLY A CA 1
ATOM 1615 C C . GLY A 1 223 ? 5.742 11.483 -23.782 1.00 44.25 223 GLY A C 1
ATOM 1616 O O . GLY A 1 223 ? 6.074 11.663 -22.610 1.00 44.25 223 GLY A O 1
ATOM 1617 N N . GLU A 1 224 ? 4.495 11.640 -24.224 1.00 41.41 224 GLU A N 1
ATOM 1618 C CA . GLU A 1 224 ? 3.330 11.803 -23.356 1.00 41.41 224 GLU A CA 1
ATOM 1619 C C . GLU A 1 224 ? 3.216 10.617 -22.388 1.00 41.41 224 GLU A C 1
ATOM 1621 O O . GLU A 1 224 ? 3.366 9.456 -22.776 1.00 41.41 224 GLU A O 1
ATOM 1626 N N . ILE A 1 225 ? 2.924 10.902 -21.115 1.00 46.09 225 ILE A N 1
ATOM 1627 C CA . ILE A 1 225 ? 2.601 9.876 -20.120 1.00 46.09 225 ILE A CA 1
ATOM 1628 C C . ILE A 1 225 ? 1.209 9.333 -20.465 1.00 46.09 225 ILE A C 1
ATOM 1630 O O . ILE A 1 225 ? 0.193 9.860 -20.017 1.00 46.09 225 ILE A O 1
ATOM 1634 N N . GLY A 1 226 ? 1.160 8.301 -21.305 1.00 38.59 226 GLY A N 1
ATOM 1635 C CA . GLY A 1 226 ? -0.073 7.600 -21.643 1.00 38.59 226 GLY A CA 1
ATOM 1636 C C . GLY A 1 226 ? -0.551 6.760 -20.463 1.00 38.59 226 GLY A C 1
ATOM 1637 O O . GLY A 1 226 ? -0.148 5.610 -20.310 1.00 38.59 226 GLY A O 1
ATOM 1638 N N . THR A 1 227 ? -1.422 7.322 -19.627 1.00 34.72 227 THR A N 1
ATOM 1639 C CA . THR A 1 227 ? -2.202 6.551 -18.655 1.00 34.72 227 THR A CA 1
ATOM 1640 C C . THR A 1 227 ? -3.284 5.786 -19.415 1.00 34.72 227 THR A C 1
ATOM 1642 O O . THR A 1 227 ? -4.293 6.369 -19.810 1.00 34.72 227 THR A O 1
ATOM 1645 N N . SER A 1 228 ? -3.060 4.501 -19.679 1.00 30.19 228 SER A N 1
ATOM 1646 C CA . SER A 1 228 ? -4.116 3.596 -20.143 1.00 30.19 228 SER A CA 1
ATOM 1647 C C . SER A 1 228 ? -4.801 3.006 -18.907 1.00 30.19 228 SER A C 1
ATOM 1649 O O . SER A 1 228 ? -4.152 2.327 -18.115 1.00 30.19 228 SER A O 1
ATOM 1651 N N . PHE A 1 229 ? -6.079 3.350 -18.722 1.00 30.77 229 PHE A N 1
ATOM 1652 C CA . PHE A 1 229 ? -6.979 2.837 -17.681 1.00 30.77 229 PHE A CA 1
ATOM 1653 C C . PHE A 1 229 ? -7.970 1.841 -18.273 1.00 30.77 229 PHE A C 1
ATOM 1655 O O . PHE A 1 229 ? -8.410 2.087 -19.422 1.00 30.77 229 PHE A O 1
#

Secondary structure (DSSP, 8-state):
----------------------------HHHHHHHHHHH--PPP----SPPPP---S---TTS--GGG----------S--------EEEEEESSSEEEEEE-TTS-EEEEE-S-TTTT-TTSHHHHHHHHHHHHHHHHTTSS---THHHHHHHHHT-SSTTHHHHHHHH---HHHHHTTHHHHHHHHHTT-HHHHHHHHHHHHHHHHHHHHHHHHHT----S------

Foldseek 3Di:
DDDDDYDDDDDDDDDDDDPPPPDDPQQDPVLLVVLCLQEDDDDDDADDDDDDDDDDDDDPPVDPPPVPPPDDDDDDDDPDDPPPPDFAWDWHAELFIKIKGAHPVGDIDIFGPPDQVPARLLHLLNLLVLLLVQLVCVVVVNHPDAPSVVLVCVSVVHPHNVCVVVVCVVDVDSNVSSVCSVSLSVRVVVRTRSSSVSSVVSVVSRVVRRVVRCVVVVPDDPDDPDDDD

InterPro domains:
  IPR002731 ATPase, BadF/BadG/BcrA/BcrD type [PF01869] (76-220)
  IPR043129 ATPase, nucleotide binding domain [SSF53067] (87-220)
  IPR052519 Eukaryotic-type N-acetylglucosamine Kinase [PTHR43190] (80-223)

Organism: Aegilops tauschii subsp. strangulata (NCBI:txid200361)

pLDDT: mean 70.19, std 28.93, range [25.48, 98.25]

Sequence (229 aa):
MLQPELRRRGQGEGDAGASDGAGSPQGSPETIKRVRGLLGRSRRQPPHRPAQNAGLAQGDFSEPCEAVRGERRGGGTGPSGTMGKLHGCVLIAGTGTIAYGFTSDGREARAAGAGPVLGDWGSGYGISAQALTAVVRAYDGRGPETVLTNNILDFLGLASPDELIGWTYEDQSWARIADILPVVVESAEAGDEVANKILHNSVGELASSVKAVVQRLALSGEGEIGTSF

Radius of gyration: 25.88 Å; chains: 1; bounding box: 48×60×112 Å